Protein AF-A0A2V8LCN7-F1 (afdb_monomer)

Secondary structure (DSSP, 8-state):
--------------HHHHHHHHHHHHHHHHHHHHHHHHHHHHHHHHHHHHHHHHHHHHHHHHHHHHHHHHHHHHHHHHHHHHHHHHHHHHHHHHHTTT-TTS-HHHHHHHHHHHHHHHHHHTTSGGGHHHHHHHHHHHHHHHHHHHHH--S-SHHHHHHHHHHHHH-HHHHHHHHH-HHHHHHHIIIIIIHHHHHHHHH-GGGSSEEEEETTEEEEE-TTGGGS-HHHHHHHHHHHHHHHHHHHHTT-HHHHHHHHHHHHHHHT-THHHHHHHHHHHH---

Mean predicted aligned error: 12.29 Å

Solvent-accessible surface area (backbone atoms only — not comparable to full-atom values): 15499 Å² total; per-residue (Å²): 135,86,82,88,82,82,86,83,77,86,80,70,74,48,73,68,54,54,52,48,52,51,52,50,53,51,53,50,51,52,49,50,52,50,52,51,52,52,52,49,62,68,47,44,66,58,53,53,52,50,53,52,52,52,50,52,52,51,50,50,53,51,51,53,52,51,52,52,54,50,50,51,51,53,50,50,54,50,51,52,51,46,54,52,49,47,50,52,44,51,55,54,57,71,40,42,91,82,34,85,85,54,45,51,69,52,51,45,51,43,54,54,47,46,53,52,47,42,54,58,45,44,72,42,81,91,30,45,63,59,22,52,50,54,51,50,54,50,32,50,50,54,50,54,51,60,68,70,53,82,48,86,47,33,58,51,26,36,46,48,33,37,43,50,74,71,36,64,67,44,34,50,48,43,45,77,33,57,68,61,41,52,52,46,44,50,68,43,49,48,48,42,52,51,49,47,32,71,78,39,48,60,57,49,53,44,76,43,78,45,92,94,51,75,48,77,57,52,90,48,61,92,82,40,64,60,60,39,55,48,25,43,51,56,24,51,50,52,54,54,49,40,34,56,74,51,70,37,64,67,63,40,49,51,49,37,54,51,50,22,70,74,26,76,34,81,43,40,67,51,45,53,54,52,50,57,71,63,59,64,134

pLDDT: mean 82.88, std 16.23, range [33.25, 98.62]

Structure (mmCIF, N/CA/C/O backbone):
data_AF-A0A2V8LCN7-F1
#
_entry.id   AF-A0A2V8LCN7-F1
#
loop_
_atom_site.group_PDB
_atom_site.id
_atom_site.type_symbol
_atom_site.label_atom_id
_atom_site.label_alt_id
_atom_site.label_comp_id
_atom_site.label_asym_id
_atom_site.label_entity_id
_atom_site.label_seq_id
_atom_site.pdbx_PDB_ins_code
_atom_site.Cartn_x
_atom_site.Cartn_y
_atom_site.Cartn_z
_atom_site.occupancy
_atom_site.B_iso_or_equiv
_atom_site.auth_seq_id
_atom_site.auth_comp_id
_atom_site.auth_asym_id
_atom_site.auth_atom_id
_atom_site.pdbx_PDB_model_num
ATOM 1 N N . MET A 1 1 ? -78.674 36.900 111.739 1.00 39.47 1 MET A N 1
ATOM 2 C CA . MET A 1 1 ? -79.002 35.477 111.963 1.00 39.47 1 MET A CA 1
ATOM 3 C C . MET A 1 1 ? -79.024 34.849 110.579 1.00 39.47 1 MET A C 1
ATOM 5 O O . MET A 1 1 ? -79.870 35.246 109.794 1.00 39.47 1 MET A O 1
ATOM 9 N N . ALA A 1 2 ? -77.873 34.342 110.120 1.00 41.12 2 ALA A N 1
ATOM 10 C CA . ALA A 1 2 ? -77.431 32.938 110.250 1.00 41.12 2 ALA A CA 1
ATOM 11 C C . ALA A 1 2 ? -78.380 32.037 109.437 1.00 41.12 2 ALA A C 1
ATOM 13 O O . ALA A 1 2 ? -79.572 32.049 109.696 1.00 41.12 2 ALA A O 1
ATOM 14 N N . GLU A 1 3 ? -77.938 31.387 108.361 1.00 38.91 3 GLU A N 1
ATOM 15 C CA . GLU A 1 3 ? -77.064 30.212 108.436 1.00 38.91 3 GLU A CA 1
ATOM 16 C C . GLU A 1 3 ? -76.318 29.995 107.101 1.00 38.91 3 GLU A C 1
ATOM 18 O O . GLU A 1 3 ? -76.924 29.956 106.031 1.00 38.91 3 GLU A O 1
ATOM 23 N N . GLN A 1 4 ? -74.987 29.899 107.174 1.00 45.81 4 GLN A N 1
ATOM 24 C CA . GLN A 1 4 ? -74.112 29.392 106.114 1.00 45.81 4 GLN A CA 1
ATOM 25 C C . GLN A 1 4 ? -74.214 27.864 106.072 1.00 45.81 4 GLN A C 1
ATOM 27 O O . GLN A 1 4 ? -74.170 27.233 107.122 1.00 45.81 4 GLN A O 1
ATOM 32 N N . ASN A 1 5 ? -74.225 27.275 104.874 1.00 43.62 5 ASN A N 1
ATOM 33 C CA . ASN A 1 5 ? -73.817 25.884 104.686 1.00 43.62 5 ASN A CA 1
ATOM 34 C C . ASN A 1 5 ? -72.946 25.760 103.428 1.00 43.62 5 ASN A C 1
ATOM 36 O O . ASN A 1 5 ? -73.424 25.822 102.296 1.00 43.62 5 ASN A O 1
ATOM 40 N N . GLN A 1 6 ? -71.643 25.635 103.673 1.00 49.66 6 GLN A N 1
ATOM 41 C CA . GLN A 1 6 ? -70.633 25.108 102.757 1.00 49.66 6 GLN A CA 1
ATOM 42 C C . GLN A 1 6 ? -70.819 23.587 102.637 1.00 49.66 6 GLN A C 1
ATOM 44 O O . GLN A 1 6 ? -70.918 22.930 103.672 1.00 49.66 6 GLN A O 1
ATOM 49 N N . PRO A 1 7 ? -70.744 22.989 101.437 1.00 46.44 7 PRO A N 1
ATOM 50 C CA . PRO A 1 7 ? -70.239 21.640 101.289 1.00 46.44 7 PRO A CA 1
ATOM 51 C C . PRO A 1 7 ? -68.734 21.725 101.029 1.00 46.44 7 PRO A C 1
ATOM 53 O O . PRO A 1 7 ? -68.277 22.081 99.942 1.00 46.44 7 PRO A O 1
ATOM 56 N N . ASP A 1 8 ? -67.990 21.440 102.092 1.00 48.25 8 ASP A N 1
ATOM 57 C CA . ASP A 1 8 ? -66.617 20.962 102.045 1.00 48.25 8 ASP A CA 1
ATOM 58 C C . ASP A 1 8 ? -66.620 19.538 101.465 1.00 48.25 8 ASP A C 1
ATOM 60 O O . ASP A 1 8 ? -67.484 18.719 101.783 1.00 48.25 8 ASP A O 1
ATOM 64 N N . GLY A 1 9 ? -65.687 19.273 100.563 1.00 41.53 9 GLY A N 1
ATOM 65 C CA . GLY A 1 9 ? -65.637 18.058 99.757 1.00 41.53 9 GLY A CA 1
ATOM 66 C C . GLY A 1 9 ? -64.333 17.988 98.982 1.00 41.53 9 GLY A C 1
ATOM 67 O O . GLY A 1 9 ? -64.324 17.806 97.769 1.00 41.53 9 GLY A O 1
ATOM 68 N N . SER A 1 10 ? -63.230 18.231 99.691 1.00 50.09 10 SER A N 1
ATOM 69 C CA . SER A 1 10 ? -61.867 17.932 99.262 1.00 50.09 10 SER A CA 1
ATOM 70 C C . SER A 1 10 ? -61.719 16.422 99.000 1.00 50.09 10 SER A C 1
ATOM 72 O O . SER A 1 10 ? -61.205 15.688 99.848 1.00 50.09 10 SER A O 1
ATOM 74 N N . ASP A 1 11 ? -62.118 15.962 97.813 1.00 47.69 11 ASP A N 1
ATOM 75 C CA . ASP A 1 11 ? -61.727 14.662 97.257 1.00 47.69 11 ASP A CA 1
ATOM 76 C C . ASP A 1 11 ? -60.246 14.727 96.858 1.00 47.69 11 ASP A C 1
ATOM 78 O O . ASP A 1 11 ? -59.874 14.876 95.693 1.00 47.69 11 ASP A O 1
ATOM 82 N N . ASN A 1 12 ? -59.369 14.662 97.862 1.00 55.19 12 ASN A N 1
ATOM 83 C CA . ASN A 1 12 ? -57.985 14.285 97.627 1.00 55.19 12 ASN A CA 1
ATOM 84 C C . ASN A 1 12 ? -58.004 12.810 97.213 1.00 55.19 12 ASN A C 1
ATOM 86 O O . ASN A 1 12 ? -58.384 11.975 98.041 1.00 55.19 12 ASN A O 1
ATOM 90 N N . PRO A 1 13 ? -57.620 12.478 95.966 1.00 53.84 13 PRO A N 1
ATOM 91 C CA . PRO A 1 13 ? -57.629 11.103 95.504 1.00 53.84 13 PRO A CA 1
ATOM 92 C C . PRO A 1 13 ? -56.766 10.286 96.453 1.00 53.84 13 PRO A C 1
ATOM 94 O O . PRO A 1 13 ? -55.614 10.630 96.743 1.00 53.84 13 PRO A O 1
ATOM 97 N N . THR A 1 14 ? -57.349 9.218 96.982 1.00 59.72 14 THR A N 1
ATOM 98 C CA . THR A 1 14 ? -56.632 8.316 97.878 1.00 59.72 14 THR A CA 1
ATOM 99 C C . THR A 1 14 ? -55.390 7.785 97.154 1.00 59.72 14 THR A C 1
ATOM 101 O O . THR A 1 14 ? -55.390 7.617 95.934 1.00 59.72 14 THR A O 1
ATOM 104 N N . THR A 1 15 ? -54.296 7.521 97.873 1.00 61.19 15 THR A N 1
ATOM 105 C CA . THR A 1 15 ? -53.043 6.994 97.286 1.00 61.19 15 THR A CA 1
ATOM 106 C C . THR A 1 15 ? -53.279 5.769 96.390 1.00 61.19 15 THR A C 1
ATOM 108 O O . THR A 1 15 ? -52.597 5.599 95.382 1.00 61.19 15 THR A O 1
ATOM 111 N N . ALA A 1 16 ? -54.316 4.986 96.693 1.00 65.62 16 ALA A N 1
ATOM 112 C CA . ALA A 1 16 ? -54.788 3.864 95.890 1.00 65.62 16 ALA A CA 1
ATOM 113 C C . ALA A 1 16 ? -55.401 4.260 94.525 1.00 65.62 16 ALA A C 1
ATOM 115 O O . ALA A 1 16 ? -55.259 3.517 93.554 1.00 65.62 16 ALA A O 1
ATOM 116 N N . GLU A 1 17 ? -56.072 5.409 94.407 1.00 67.88 17 GLU A N 1
ATOM 117 C CA . GLU A 1 17 ? -56.602 5.926 93.133 1.00 67.88 17 GLU A CA 1
ATOM 118 C C . GLU A 1 17 ? -55.503 6.493 92.237 1.00 67.88 17 GLU A C 1
ATOM 120 O O . GLU A 1 17 ? -55.518 6.259 91.027 1.00 67.88 17 GLU A O 1
ATOM 125 N N . LEU A 1 18 ? -54.514 7.165 92.830 1.00 73.06 18 LEU A N 1
ATOM 126 C CA . LEU A 1 18 ? -53.311 7.628 92.132 1.00 73.06 18 LEU A CA 1
ATOM 127 C C . LEU A 1 18 ? -52.472 6.453 91.609 1.00 73.06 18 LEU A C 1
ATOM 129 O O . LEU A 1 18 ? -52.025 6.475 90.461 1.00 73.06 18 LEU A O 1
ATOM 133 N N . GLU A 1 19 ? -52.307 5.392 92.405 1.00 72.81 19 GLU A N 1
ATOM 134 C CA . GLU A 1 19 ? -51.648 4.160 91.954 1.00 72.81 19 GLU A CA 1
ATOM 135 C C . GLU A 1 19 ? -52.441 3.445 90.859 1.00 72.81 19 GLU A C 1
ATOM 137 O O . GLU A 1 19 ? -51.847 2.991 89.877 1.00 72.81 19 GLU A O 1
ATOM 142 N N . ARG A 1 20 ? -53.777 3.401 90.963 1.00 75.88 20 ARG A N 1
ATOM 143 C CA . ARG A 1 20 ? -54.628 2.854 89.899 1.00 75.88 20 ARG A CA 1
ATOM 144 C C . ARG A 1 20 ? -54.481 3.637 88.604 1.00 75.88 20 ARG A C 1
ATOM 146 O O . ARG A 1 20 ? -54.241 3.002 87.586 1.00 75.88 20 ARG A O 1
ATOM 153 N N . GLN A 1 21 ? -54.562 4.970 88.636 1.00 76.62 21 GLN A N 1
ATOM 154 C CA . GLN A 1 21 ? -54.395 5.817 87.447 1.00 76.62 21 GLN A CA 1
ATOM 155 C C . GLN A 1 21 ? -53.009 5.678 86.811 1.00 76.62 21 GLN A C 1
ATOM 157 O O . GLN A 1 21 ? -52.897 5.616 85.585 1.00 76.62 21 GLN A O 1
ATOM 162 N N . LYS A 1 22 ? -51.953 5.593 87.629 1.00 81.19 22 LYS A N 1
ATOM 163 C CA . LYS A 1 22 ? -50.591 5.361 87.141 1.00 81.19 22 LYS A CA 1
ATOM 164 C C . LYS A 1 22 ? -50.484 4.015 86.423 1.00 81.19 22 LYS A C 1
ATOM 166 O O . LYS A 1 22 ? -49.963 3.968 85.312 1.00 81.19 22 LYS A O 1
ATOM 171 N N . LEU A 1 23 ? -51.019 2.948 87.019 1.00 78.38 23 LEU A N 1
ATOM 172 C CA . LEU A 1 23 ? -51.040 1.615 86.414 1.00 78.38 23 LEU A CA 1
ATOM 173 C C . LEU A 1 23 ? -51.847 1.590 85.109 1.00 78.38 23 LEU A C 1
ATOM 175 O O . LEU A 1 23 ? -51.402 0.972 84.143 1.00 78.38 23 LEU A O 1
ATOM 179 N N . THR A 1 24 ? -52.987 2.285 85.021 1.00 80.50 24 THR A N 1
ATOM 180 C CA . THR A 1 24 ? -53.740 2.379 83.758 1.00 80.50 24 THR A CA 1
ATOM 181 C C . THR A 1 24 ? -52.953 3.103 82.675 1.00 80.50 24 THR A C 1
ATOM 183 O O . THR A 1 24 ? -52.919 2.619 81.546 1.00 80.50 24 THR A O 1
ATOM 186 N N . LEU A 1 25 ? -52.283 4.211 83.009 1.00 80.62 25 LEU A N 1
ATOM 187 C CA . LEU A 1 25 ? -51.446 4.953 82.061 1.00 80.62 25 LEU A CA 1
ATOM 188 C C . LEU A 1 25 ? -50.249 4.124 81.577 1.00 80.62 25 LEU A C 1
ATOM 190 O O . LEU A 1 25 ? -49.895 4.175 80.400 1.00 80.62 25 LEU A O 1
ATOM 194 N N . GLU A 1 26 ? -49.642 3.322 82.452 1.00 80.50 26 GLU A N 1
ATOM 195 C CA . GLU A 1 26 ? -48.541 2.426 82.087 1.00 80.50 26 GLU A CA 1
ATOM 196 C C . GLU A 1 26 ? -49.015 1.281 81.181 1.00 80.50 26 GLU A C 1
ATOM 198 O O . GLU A 1 26 ? -48.383 0.992 80.163 1.00 80.50 26 GLU A O 1
ATOM 203 N N . ILE A 1 27 ? -50.177 0.689 81.478 1.00 80.06 27 ILE A N 1
ATOM 204 C CA . ILE A 1 27 ? -50.817 -0.331 80.633 1.00 80.06 27 ILE A CA 1
ATOM 205 C C . ILE A 1 27 ? -51.202 0.251 79.268 1.00 80.06 27 ILE A C 1
ATOM 207 O O . ILE A 1 27 ? -51.037 -0.411 78.242 1.00 80.06 27 ILE A O 1
ATOM 211 N N . GLU A 1 28 ? -51.705 1.482 79.222 1.00 80.00 28 GLU A N 1
ATOM 212 C CA . GLU A 1 28 ? -52.094 2.144 77.978 1.00 80.00 28 GLU A CA 1
ATOM 213 C C . GLU A 1 28 ? -50.876 2.506 77.119 1.00 80.00 28 GLU A C 1
ATOM 215 O O . GLU A 1 28 ? -50.880 2.261 75.909 1.00 80.00 28 GLU A O 1
ATOM 220 N N . LYS A 1 29 ? -49.782 2.954 77.750 1.00 81.75 29 LYS A N 1
ATOM 221 C CA . LYS A 1 29 ? -48.486 3.172 77.095 1.00 81.75 29 LYS A CA 1
ATOM 222 C C . LYS A 1 29 ? -47.900 1.870 76.541 1.00 81.75 29 LYS A C 1
ATOM 224 O O . LYS A 1 29 ? -47.464 1.844 75.389 1.00 81.75 29 LYS A O 1
ATOM 229 N N . LEU A 1 30 ? -47.949 0.778 77.308 1.00 75.12 30 LEU A N 1
ATOM 230 C CA . LEU A 1 30 ? -47.517 -0.551 76.859 1.00 75.12 30 LEU A CA 1
ATOM 231 C C . LEU A 1 30 ? -48.389 -1.078 75.710 1.00 75.12 30 LEU A C 1
ATOM 233 O O . LEU A 1 30 ? -47.870 -1.651 74.755 1.00 75.12 30 LEU A O 1
ATOM 237 N N . ARG A 1 31 ? -49.706 -0.830 75.733 1.00 78.00 31 ARG A N 1
ATOM 238 C CA . ARG A 1 31 ? -50.619 -1.173 74.628 1.00 78.00 31 ARG A CA 1
ATOM 239 C C . ARG A 1 31 ? -50.361 -0.342 73.374 1.00 78.00 31 ARG A C 1
ATOM 241 O O . ARG A 1 31 ? -50.435 -0.886 72.274 1.00 78.00 31 ARG A O 1
ATOM 248 N N . GLN A 1 32 ? -50.051 0.947 73.508 1.00 77.44 32 GLN A N 1
ATOM 249 C CA . GLN A 1 32 ? -49.655 1.788 72.376 1.00 77.44 32 GLN A CA 1
ATOM 250 C C . GLN A 1 32 ? -48.327 1.330 71.768 1.00 77.44 32 GLN A C 1
ATOM 252 O O . GLN A 1 32 ? -48.237 1.231 70.545 1.00 77.44 32 GLN A O 1
ATOM 257 N N . GLN A 1 33 ? -47.331 0.993 72.594 1.00 74.38 33 GLN A N 1
ATOM 258 C CA . GLN A 1 33 ? -46.062 0.439 72.118 1.00 74.38 33 GLN A CA 1
ATOM 259 C C . GLN A 1 33 ? -46.255 -0.917 71.428 1.00 74.38 33 GLN A C 1
ATOM 261 O O . GLN A 1 33 ? -45.758 -1.091 70.318 1.00 74.38 33 GLN A O 1
ATOM 266 N N . ASN A 1 34 ? -47.054 -1.828 71.996 1.00 74.69 34 ASN A N 1
ATOM 267 C CA . ASN A 1 34 ? -47.372 -3.105 71.347 1.00 74.69 34 ASN A CA 1
ATOM 268 C C . ASN A 1 34 ? -48.128 -2.927 70.025 1.00 74.69 34 ASN A C 1
ATOM 270 O O . ASN A 1 34 ? -47.801 -3.603 69.058 1.00 74.69 34 ASN A O 1
ATOM 274 N N . ARG A 1 35 ? -49.079 -1.986 69.932 1.00 76.00 35 ARG A N 1
ATOM 275 C CA . ARG A 1 35 ? -49.787 -1.690 68.670 1.00 76.00 35 ARG A CA 1
ATOM 276 C C . ARG A 1 35 ? -48.873 -1.098 67.599 1.00 76.00 35 ARG A C 1
ATOM 278 O O . ARG A 1 35 ? -49.072 -1.363 66.415 1.00 76.00 35 ARG A O 1
ATOM 285 N N . LEU A 1 36 ? -47.898 -0.278 67.993 1.00 70.50 36 LEU A N 1
ATOM 286 C CA . LEU A 1 36 ? -46.877 0.248 67.084 1.00 70.50 36 LEU A CA 1
ATOM 287 C C . LEU A 1 36 ? -45.968 -0.876 66.580 1.00 70.50 36 LEU A C 1
ATOM 289 O O . LEU A 1 36 ? -45.726 -0.956 65.380 1.00 70.50 36 LEU A O 1
ATOM 293 N N . ILE A 1 37 ? -45.534 -1.769 67.471 1.00 72.69 37 ILE A N 1
ATOM 294 C CA . ILE A 1 37 ? -44.714 -2.937 67.127 1.00 72.69 37 ILE A CA 1
ATOM 295 C C . ILE A 1 37 ? -45.491 -3.905 66.221 1.00 72.69 37 ILE A C 1
ATOM 297 O O . ILE A 1 37 ? -44.950 -4.335 65.206 1.00 72.69 37 ILE A O 1
ATOM 301 N N . GLU A 1 38 ? -46.766 -4.185 66.505 1.00 73.50 38 GLU A N 1
ATOM 302 C CA . GLU A 1 38 ? -47.631 -5.008 65.645 1.00 73.50 38 GLU A CA 1
ATOM 303 C C . GLU A 1 38 ? -47.820 -4.389 64.259 1.00 73.50 38 GLU A C 1
ATOM 305 O O . GLU A 1 38 ? -47.658 -5.086 63.256 1.00 73.50 38 GLU A O 1
ATOM 310 N N . ARG A 1 39 ? -48.103 -3.078 64.177 1.00 68.38 39 ARG A N 1
ATOM 311 C CA . ARG A 1 39 ? -48.240 -2.376 62.889 1.00 68.38 39 ARG A CA 1
ATOM 312 C C . ARG A 1 39 ? -46.939 -2.392 62.093 1.00 68.38 39 ARG A C 1
ATOM 314 O O . ARG A 1 39 ? -46.966 -2.687 60.903 1.00 68.38 39 ARG A O 1
ATOM 321 N N . ILE A 1 40 ? -45.801 -2.118 62.729 1.00 69.25 40 ILE A N 1
ATOM 322 C CA . ILE A 1 40 ? -44.487 -2.186 62.071 1.00 69.25 40 ILE A CA 1
ATOM 323 C C . ILE A 1 40 ? -44.191 -3.623 61.620 1.00 69.25 40 ILE A C 1
ATOM 325 O O . ILE A 1 40 ? -43.706 -3.821 60.510 1.00 69.25 40 ILE A O 1
ATOM 329 N N . GLY A 1 41 ? -44.562 -4.629 62.417 1.00 67.00 41 GLY A N 1
ATOM 330 C CA . GLY A 1 41 ? -44.458 -6.042 62.053 1.00 67.00 41 GLY A CA 1
ATOM 331 C C . GLY A 1 41 ? -45.314 -6.427 60.842 1.00 67.00 41 GLY A C 1
ATOM 332 O O . GLY A 1 41 ? -44.905 -7.280 60.060 1.00 67.00 41 GLY A O 1
ATOM 333 N N . THR A 1 42 ? -46.453 -5.757 60.627 1.00 73.25 42 THR A N 1
ATOM 334 C CA . THR A 1 42 ? -47.317 -6.011 59.461 1.00 73.25 42 THR A CA 1
ATOM 335 C C . THR A 1 42 ? -46.747 -5.417 58.167 1.00 73.25 42 THR A C 1
ATOM 337 O O . THR A 1 42 ? -46.882 -6.019 57.105 1.00 73.25 42 THR A O 1
ATOM 340 N N . PHE A 1 43 ? -46.088 -4.254 58.240 1.00 75.19 43 PHE A N 1
ATOM 341 C CA . PHE A 1 43 ? -45.492 -3.582 57.072 1.00 75.19 43 PHE A CA 1
ATOM 342 C C . PHE A 1 43 ? -44.027 -3.957 56.815 1.00 75.19 43 PHE A C 1
ATOM 344 O O . PHE A 1 43 ? -43.532 -3.740 55.708 1.00 75.19 43 PHE A O 1
ATOM 351 N N . GLY A 1 44 ? -43.339 -4.540 57.799 1.00 77.69 44 GLY A N 1
ATOM 352 C CA . GLY A 1 44 ? -41.935 -4.947 57.710 1.00 77.69 44 GLY A CA 1
ATOM 353 C C . GLY A 1 44 ? -41.604 -5.773 56.457 1.00 77.69 44 GLY A C 1
ATOM 354 O O . GLY A 1 44 ? -40.693 -5.380 55.728 1.00 77.69 44 GLY A O 1
ATOM 355 N N . PRO A 1 45 ? -42.360 -6.845 56.137 1.00 80.19 45 PRO A N 1
ATOM 356 C CA . PRO A 1 45 ? -42.123 -7.664 54.943 1.00 80.19 45 PRO A CA 1
ATOM 357 C C . PRO A 1 45 ? -42.309 -6.911 53.617 1.00 80.19 45 PRO A C 1
ATOM 359 O O . PRO A 1 45 ? -41.588 -7.151 52.649 1.00 80.19 45 PRO A O 1
ATOM 362 N N . ALA A 1 46 ? -43.268 -5.983 53.553 1.00 78.56 46 ALA A N 1
ATOM 363 C CA . ALA A 1 46 ? -43.490 -5.166 52.362 1.00 78.56 46 ALA A CA 1
ATOM 364 C C . ALA A 1 46 ? -42.327 -4.187 52.139 1.00 78.56 46 ALA A C 1
ATOM 366 O O . ALA A 1 46 ? -41.857 -4.028 51.014 1.00 78.56 46 ALA A O 1
ATOM 367 N N . LEU A 1 47 ? -41.819 -3.582 53.216 1.00 83.31 47 LEU A N 1
ATOM 368 C CA . LEU A 1 47 ? -40.712 -2.628 53.170 1.00 83.31 47 LEU A CA 1
ATOM 369 C C . LEU A 1 47 ? -39.388 -3.310 52.793 1.00 83.31 47 LEU A C 1
ATOM 371 O O . LEU A 1 47 ? -38.656 -2.793 51.952 1.00 83.31 47 LEU A O 1
ATOM 375 N N . THR A 1 48 ? -39.106 -4.501 53.332 1.00 85.00 48 THR A N 1
ATOM 376 C CA . THR A 1 48 ? -37.920 -5.288 52.947 1.00 85.00 48 THR A CA 1
ATOM 377 C C . THR A 1 48 ? -37.983 -5.754 51.498 1.00 85.00 48 THR A C 1
ATOM 379 O O . THR A 1 48 ? -36.977 -5.679 50.796 1.00 85.00 48 THR A O 1
ATOM 382 N N . THR A 1 49 ? -39.160 -6.165 51.017 1.00 87.81 49 THR A N 1
ATOM 383 C CA . THR A 1 49 ? -39.357 -6.528 49.605 1.00 87.81 49 THR A CA 1
ATOM 384 C C . THR A 1 49 ? -39.105 -5.325 48.696 1.00 87.81 49 THR A C 1
ATOM 386 O O . THR A 1 49 ? -38.429 -5.451 47.680 1.00 87.81 49 THR A O 1
ATOM 389 N N . LEU A 1 50 ? -39.575 -4.137 49.084 1.00 87.75 50 LEU A N 1
ATOM 390 C CA . LEU A 1 50 ? -39.384 -2.909 48.312 1.00 87.75 50 LEU A CA 1
ATOM 391 C C . LEU A 1 50 ? -37.903 -2.500 48.251 1.00 87.75 50 LEU A C 1
ATOM 393 O O . LEU A 1 50 ? -37.401 -2.174 47.177 1.00 87.75 50 LEU A O 1
ATOM 397 N N . VAL A 1 51 ? -37.179 -2.607 49.370 1.00 91.75 51 VAL A N 1
ATOM 398 C CA . VAL A 1 51 ? -35.721 -2.394 49.411 1.00 91.75 51 VAL A CA 1
ATOM 399 C C . VAL A 1 51 ? -34.985 -3.422 48.547 1.00 91.75 51 VAL A C 1
ATOM 401 O O . VAL A 1 51 ? -34.076 -3.050 47.807 1.00 91.75 51 VAL A O 1
ATOM 404 N N . ALA A 1 52 ? -35.391 -4.694 48.577 1.00 91.75 52 ALA A N 1
ATOM 405 C CA . ALA A 1 52 ? -34.793 -5.735 47.745 1.00 91.75 52 ALA A CA 1
ATOM 406 C C . ALA A 1 52 ? -35.017 -5.479 46.244 1.00 91.75 52 ALA A C 1
ATOM 408 O O . ALA A 1 52 ? -34.081 -5.598 45.455 1.00 91.75 52 ALA A O 1
ATOM 409 N N . VAL A 1 53 ? -36.227 -5.067 45.846 1.00 91.56 53 VAL A N 1
ATOM 410 C CA . VAL A 1 53 ? -36.549 -4.703 44.455 1.00 91.56 53 VAL A CA 1
ATOM 411 C C . VAL A 1 53 ? -35.757 -3.472 44.011 1.00 91.56 53 VAL A C 1
ATOM 413 O O . VAL A 1 53 ? -35.193 -3.476 42.918 1.00 91.56 53 VAL A O 1
ATOM 416 N N . ALA A 1 54 ? -35.656 -2.443 44.856 1.00 90.62 54 ALA A N 1
ATOM 417 C CA . ALA A 1 54 ? -34.847 -1.261 44.564 1.00 90.62 54 ALA A CA 1
ATOM 418 C C . ALA A 1 54 ? -33.356 -1.613 44.411 1.00 90.62 54 ALA A C 1
ATOM 420 O O . ALA A 1 54 ? -32.708 -1.153 43.471 1.00 90.62 54 ALA A O 1
ATOM 421 N N . GLY A 1 55 ? -32.827 -2.478 45.285 1.00 92.88 55 GLY A N 1
ATOM 422 C CA . GLY A 1 55 ? -31.462 -2.996 45.188 1.00 92.88 55 GLY A CA 1
ATOM 423 C C . GLY A 1 55 ? -31.222 -3.753 43.882 1.00 92.88 55 GLY A C 1
ATOM 424 O O . GLY A 1 55 ? -30.268 -3.451 43.171 1.00 92.88 55 GLY A O 1
ATOM 425 N N . LEU A 1 56 ? -32.129 -4.664 43.511 1.00 92.62 56 LEU A N 1
ATOM 426 C CA . LEU A 1 56 ? -32.065 -5.395 42.241 1.00 92.62 56 LEU A CA 1
ATOM 427 C C . LEU A 1 56 ? -32.097 -4.459 41.027 1.00 92.62 56 LEU A C 1
ATOM 429 O O . LEU A 1 56 ? -31.333 -4.658 40.083 1.00 92.62 56 LEU A O 1
ATOM 433 N N . PHE A 1 57 ? -32.942 -3.427 41.052 1.00 92.31 57 PHE A N 1
ATOM 434 C CA . PHE A 1 57 ? -33.035 -2.451 39.967 1.00 9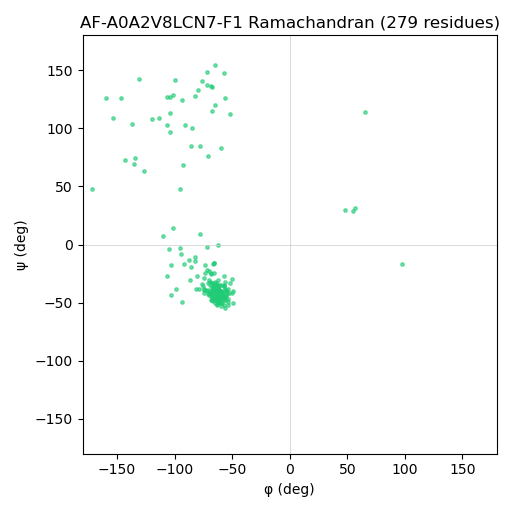2.31 57 PHE A CA 1
ATOM 435 C C . PHE A 1 57 ? -31.738 -1.643 39.806 1.00 92.31 57 PHE A C 1
ATOM 437 O O . PHE A 1 57 ? -31.225 -1.508 38.696 1.00 92.31 57 PHE A O 1
ATOM 444 N N . LEU A 1 58 ? -31.151 -1.170 40.911 1.00 93.12 58 LEU A N 1
ATOM 445 C CA . LEU A 1 58 ? -29.861 -0.474 40.890 1.00 93.12 58 LEU A CA 1
ATOM 446 C C . LEU A 1 58 ? -28.719 -1.390 40.426 1.00 93.12 58 LEU A C 1
ATOM 448 O O . LEU A 1 58 ? -27.882 -0.967 39.627 1.00 93.12 58 LEU A O 1
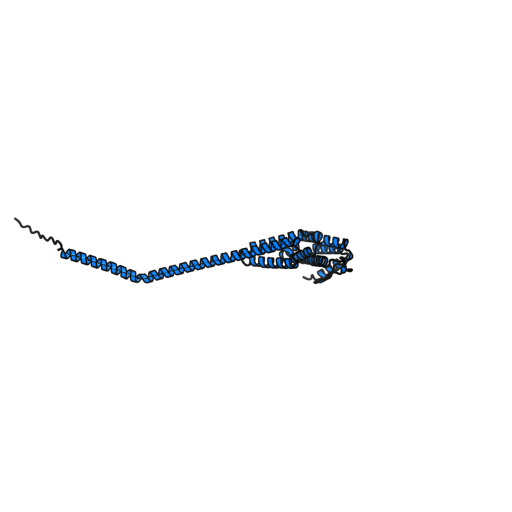ATOM 452 N N . SER A 1 59 ? -28.703 -2.654 40.863 1.00 89.38 59 SER A N 1
ATOM 453 C CA . SER A 1 59 ? -27.743 -3.652 40.377 1.00 89.38 59 SER A CA 1
ATOM 454 C C . SER A 1 59 ? -27.879 -3.895 38.873 1.00 89.38 59 SER A C 1
ATOM 456 O O . SER A 1 59 ? -26.867 -4.004 38.184 1.00 89.38 59 SER A O 1
ATOM 458 N N . PHE A 1 60 ? -29.105 -3.931 38.343 1.00 92.50 60 PHE A N 1
ATOM 459 C CA . PHE A 1 60 ? -29.347 -4.080 36.908 1.00 92.50 60 PHE A CA 1
ATOM 460 C C . PHE A 1 60 ? -28.810 -2.885 36.106 1.00 92.50 60 PHE A C 1
ATOM 462 O O . PHE A 1 60 ? -28.095 -3.081 35.123 1.00 92.50 60 PHE A O 1
ATOM 469 N N . LEU A 1 61 ? -29.079 -1.654 36.555 1.00 90.56 61 LEU A N 1
ATOM 470 C CA . LEU A 1 61 ? -28.556 -0.441 35.915 1.00 90.56 61 LEU A CA 1
ATOM 471 C C . LEU A 1 61 ? -27.021 -0.384 35.948 1.00 90.56 61 LEU A C 1
ATOM 473 O O . LEU A 1 61 ? -26.389 -0.071 34.939 1.00 90.56 61 LEU A O 1
ATOM 477 N N . SER A 1 62 ? -26.412 -0.735 37.085 1.00 87.69 62 SER A N 1
ATOM 478 C CA . SER A 1 62 ? -24.952 -0.815 37.222 1.00 87.69 62 SER A CA 1
ATOM 479 C C . SER A 1 62 ? -24.348 -1.853 36.273 1.00 87.69 62 SER A C 1
ATOM 481 O O . SER A 1 62 ? -23.358 -1.563 35.604 1.00 87.69 62 SER A O 1
ATOM 483 N N . LEU A 1 63 ? -24.974 -3.028 36.149 1.00 92.06 63 LEU A N 1
ATOM 484 C CA . LEU A 1 63 ? -24.521 -4.081 35.244 1.00 92.06 63 LEU A CA 1
ATOM 485 C C . LEU A 1 63 ? -24.618 -3.657 33.773 1.00 92.06 63 LEU A C 1
ATOM 487 O O . LEU A 1 63 ? -23.732 -3.980 32.983 1.00 92.06 63 LEU A O 1
ATOM 491 N N . GLN A 1 64 ? -25.672 -2.933 33.393 1.00 88.25 64 GLN A N 1
ATOM 492 C CA . GLN A 1 64 ? -25.832 -2.434 32.028 1.00 88.25 64 GLN A CA 1
ATOM 493 C C . GLN A 1 64 ? -24.757 -1.397 31.676 1.00 88.25 64 GLN A C 1
ATOM 495 O O . GLN A 1 64 ? -24.138 -1.506 30.618 1.00 88.25 64 GLN A O 1
ATOM 500 N N . SER A 1 65 ? -24.489 -0.451 32.580 1.00 89.44 65 SER A N 1
ATOM 501 C CA . SER A 1 65 ? -23.416 0.540 32.418 1.00 89.44 65 SER A CA 1
ATOM 502 C C . SER A 1 65 ? -22.034 -0.121 32.333 1.00 89.44 65 SER A C 1
ATOM 504 O O . SER A 1 65 ? -21.262 0.167 31.419 1.00 89.44 65 SER A O 1
ATOM 506 N N . ALA A 1 66 ? -21.753 -1.091 33.211 1.00 86.00 66 ALA A N 1
ATOM 507 C CA . ALA A 1 66 ? -20.497 -1.839 33.195 1.00 86.00 66 ALA A CA 1
ATOM 508 C C . ALA A 1 66 ? -20.292 -2.600 31.875 1.00 86.00 66 ALA A C 1
ATOM 510 O O . ALA A 1 66 ? -19.204 -2.560 31.310 1.00 86.00 66 ALA A O 1
ATOM 511 N N . ARG A 1 67 ? -21.344 -3.237 31.339 1.00 86.94 67 ARG A N 1
ATOM 512 C CA . ARG A 1 67 ? -21.285 -3.921 30.035 1.00 86.94 67 ARG A CA 1
ATOM 513 C C . ARG A 1 67 ? -21.039 -2.960 28.879 1.00 86.94 67 ARG A C 1
ATOM 515 O O . ARG A 1 67 ? -20.322 -3.310 27.948 1.00 86.94 67 ARG A O 1
ATOM 522 N N . GLN A 1 68 ? -21.645 -1.774 28.911 1.00 87.06 68 GLN A N 1
ATOM 523 C CA . GLN A 1 68 ? -21.429 -0.773 27.871 1.00 87.06 68 GLN A CA 1
ATOM 524 C C . GLN A 1 68 ? -19.987 -0.256 27.904 1.00 87.06 68 GLN A C 1
ATOM 526 O O . GLN A 1 68 ? -19.315 -0.293 26.877 1.00 87.06 68 GLN A O 1
ATOM 531 N N . SER A 1 69 ? -19.488 0.116 29.085 1.00 89.94 69 SER A N 1
ATOM 532 C CA . SER A 1 69 ? -18.097 0.540 29.264 1.00 89.94 69 SER A CA 1
ATOM 533 C C . SER A 1 69 ? -17.108 -0.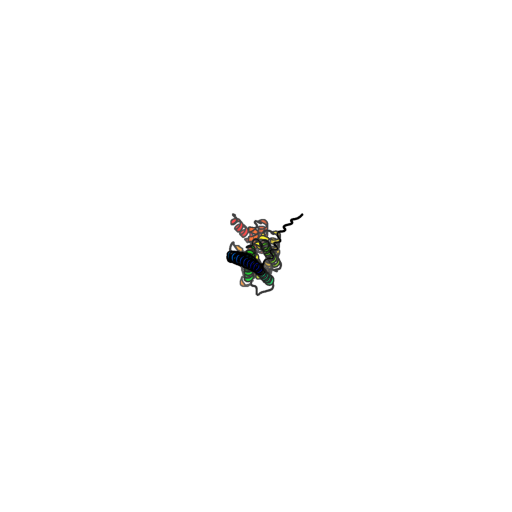555 28.852 1.00 89.94 69 SER A C 1
ATOM 535 O O . SER A 1 69 ? -16.148 -0.268 28.146 1.00 89.94 69 SER A O 1
ATOM 537 N N . GLU A 1 70 ? -17.362 -1.818 29.207 1.00 89.50 70 GLU A N 1
ATOM 538 C CA . GLU A 1 70 ? -16.510 -2.942 28.807 1.00 89.50 70 GLU A CA 1
ATOM 539 C C . GLU A 1 70 ? -16.484 -3.136 27.281 1.00 89.50 70 GLU A C 1
ATOM 541 O O . GLU A 1 70 ? -15.426 -3.396 26.704 1.00 89.50 70 GLU A O 1
ATOM 546 N N . ASN A 1 71 ? -17.628 -2.984 26.609 1.00 84.81 71 ASN A N 1
ATOM 547 C CA . ASN A 1 71 ? -17.697 -3.057 25.151 1.00 84.81 71 ASN A CA 1
ATOM 548 C C . ASN A 1 71 ? -16.925 -1.912 24.485 1.00 84.81 71 ASN A C 1
ATOM 550 O O . ASN A 1 71 ? -16.206 -2.156 23.516 1.00 84.81 71 ASN A O 1
ATOM 554 N N . GLU A 1 72 ? -17.036 -0.693 25.015 1.00 86.31 72 GLU A N 1
ATOM 555 C CA . GLU A 1 72 ? -16.292 0.476 24.536 1.00 86.31 72 GLU A CA 1
ATOM 556 C C . GLU A 1 72 ? -14.780 0.287 24.729 1.00 86.31 72 GLU A C 1
ATOM 558 O O . GLU A 1 72 ? -14.015 0.467 23.782 1.00 86.31 72 GLU A O 1
ATOM 563 N N . THR A 1 73 ? -14.335 -0.180 25.902 1.00 87.69 73 THR A N 1
ATOM 564 C CA . THR A 1 73 ? -12.918 -0.487 26.153 1.00 87.69 73 THR A CA 1
ATOM 565 C C . THR A 1 73 ? -12.399 -1.564 25.203 1.00 87.69 73 THR A C 1
ATOM 567 O O . THR A 1 73 ? -11.354 -1.385 24.586 1.00 87.69 73 THR A O 1
ATOM 570 N N . ARG A 1 74 ? -13.150 -2.654 24.995 1.00 87.06 74 ARG A N 1
ATOM 571 C CA . ARG A 1 74 ? -12.760 -3.716 24.051 1.00 87.06 74 ARG A CA 1
ATOM 572 C C . ARG A 1 74 ? -12.682 -3.217 22.607 1.00 87.06 74 ARG A C 1
ATOM 574 O O . ARG A 1 74 ? -11.823 -3.675 21.851 1.00 87.06 74 ARG A O 1
ATOM 581 N N . ALA A 1 75 ? -13.575 -2.313 22.205 1.00 86.50 75 ALA A N 1
ATOM 582 C CA . ALA A 1 75 ? -13.550 -1.708 20.877 1.00 86.50 75 ALA A CA 1
ATOM 583 C C . ALA A 1 75 ? -12.309 -0.820 20.694 1.00 86.50 75 ALA A C 1
ATOM 585 O O . ALA A 1 75 ? -11.607 -0.961 19.691 1.00 86.50 75 ALA A O 1
ATOM 586 N N . LEU A 1 76 ? -11.994 0.012 21.691 1.00 87.62 76 LEU A N 1
ATOM 587 C CA . LEU A 1 76 ? -10.793 0.850 21.712 1.00 87.62 76 LEU A CA 1
ATOM 588 C C . LEU A 1 76 ? -9.511 0.011 21.691 1.00 87.62 76 LEU A C 1
ATOM 590 O O . LEU A 1 76 ? -8.636 0.252 20.864 1.00 87.62 76 LEU A O 1
ATOM 594 N N . ASP A 1 77 ? -9.418 -1.026 22.522 1.00 90.38 77 ASP A N 1
ATOM 595 C CA . ASP A 1 77 ? -8.263 -1.930 22.555 1.00 90.38 77 ASP A CA 1
ATOM 596 C C . ASP A 1 77 ? -8.052 -2.631 21.210 1.00 90.38 77 ASP A C 1
ATOM 598 O O . ASP A 1 77 ? -6.922 -2.771 20.730 1.00 90.38 77 ASP A O 1
ATOM 602 N N . ARG A 1 78 ? -9.145 -3.041 20.555 1.00 89.44 78 ARG A N 1
ATOM 603 C CA . ARG A 1 78 ? -9.088 -3.623 19.214 1.00 89.44 78 ARG A CA 1
ATOM 604 C C . ARG A 1 78 ? -8.600 -2.608 18.182 1.00 89.44 78 ARG A C 1
ATOM 606 O O . ARG A 1 78 ? -7.750 -2.965 17.368 1.00 89.44 78 ARG A O 1
ATOM 613 N N . ALA A 1 79 ? -9.119 -1.382 18.202 1.00 89.25 79 ALA A N 1
ATOM 614 C CA . ALA A 1 79 ? -8.698 -0.321 17.290 1.00 89.25 79 ALA A CA 1
ATOM 615 C C . ALA A 1 79 ? -7.207 0.004 17.473 1.00 89.25 79 ALA A C 1
ATOM 617 O O . ALA A 1 79 ? -6.455 -0.018 16.499 1.00 89.25 79 ALA A O 1
ATOM 618 N N . ASN A 1 80 ? -6.759 0.165 18.721 1.00 90.44 80 ASN A N 1
ATOM 619 C CA . ASN A 1 80 ? -5.356 0.390 19.072 1.00 90.44 80 ASN A CA 1
ATOM 620 C C . ASN A 1 80 ? -4.454 -0.744 18.574 1.00 90.44 80 ASN A C 1
ATOM 622 O O . ASN A 1 80 ? -3.388 -0.501 18.008 1.00 90.44 80 ASN A O 1
ATOM 626 N N . ARG A 1 81 ? -4.881 -2.003 18.736 1.00 94.25 81 ARG A N 1
ATOM 627 C CA . ARG A 1 81 ? -4.131 -3.157 18.225 1.00 94.25 81 ARG A CA 1
A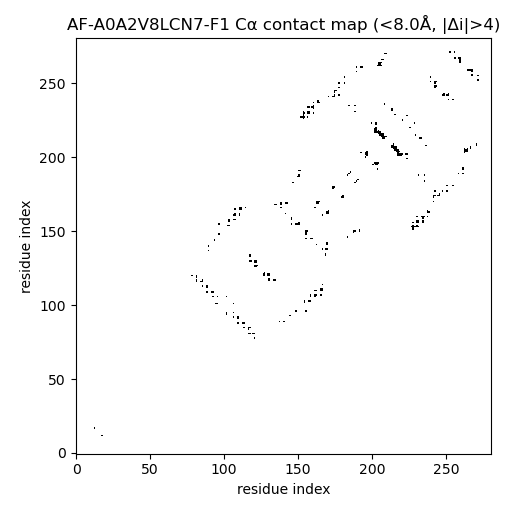TOM 628 C C . ARG A 1 81 ? -3.990 -3.115 16.704 1.00 94.25 81 ARG A C 1
ATOM 630 O O . ARG A 1 81 ? -2.892 -3.350 16.208 1.00 94.25 81 ARG A O 1
ATOM 637 N N . ILE A 1 82 ? -5.067 -2.806 15.982 1.00 94.06 82 ILE A N 1
ATOM 638 C CA . ILE A 1 82 ? -5.041 -2.707 14.517 1.00 94.06 82 ILE A CA 1
ATOM 639 C C . ILE A 1 82 ? -4.126 -1.559 14.071 1.00 94.06 82 ILE A C 1
ATOM 641 O O . ILE A 1 82 ? -3.296 -1.756 13.189 1.00 94.06 82 ILE A O 1
ATOM 645 N N . GLN A 1 83 ? -4.212 -0.385 14.702 1.00 93.62 83 GLN A N 1
ATOM 646 C CA . GLN A 1 83 ? -3.335 0.752 14.395 1.00 93.62 83 GLN A CA 1
ATOM 647 C C . GLN A 1 83 ? -1.854 0.422 14.634 1.00 93.62 83 GLN A C 1
ATOM 649 O O . GLN A 1 83 ? -1.006 0.754 13.806 1.00 93.62 83 GLN A O 1
ATOM 654 N N . ASN A 1 84 ? -1.538 -0.288 15.721 1.00 96.25 84 ASN A N 1
ATOM 655 C CA . ASN A 1 84 ? -0.177 -0.745 16.001 1.00 96.25 84 ASN A CA 1
ATOM 656 C C . ASN A 1 84 ? 0.331 -1.750 14.957 1.00 96.25 84 ASN A C 1
ATOM 658 O O . ASN A 1 84 ? 1.498 -1.683 14.578 1.00 96.25 84 ASN A O 1
ATOM 662 N N . GLN A 1 85 ? -0.529 -2.650 14.469 1.00 96.62 85 GLN A N 1
ATOM 663 C CA . GLN A 1 85 ? -0.179 -3.575 13.385 1.00 96.62 85 GLN A CA 1
ATOM 664 C C . GLN A 1 85 ? 0.063 -2.829 12.069 1.00 96.62 85 GLN A C 1
ATOM 666 O O . GLN A 1 85 ? 1.109 -3.011 11.461 1.00 96.62 85 GLN A O 1
ATOM 671 N N . ILE A 1 86 ? -0.817 -1.889 11.705 1.00 96.94 86 ILE A N 1
ATOM 672 C CA . ILE A 1 86 ? -0.627 -1.024 10.528 1.00 96.94 86 ILE A CA 1
ATOM 673 C C . ILE A 1 86 ? 0.712 -0.289 10.603 1.00 96.94 86 ILE A C 1
ATOM 675 O O . ILE A 1 86 ? 1.438 -0.204 9.615 1.00 96.94 86 ILE A O 1
ATOM 679 N N . LYS A 1 87 ? 1.055 0.253 11.776 1.00 97.62 87 LYS A N 1
ATOM 680 C CA . LYS A 1 87 ? 2.341 0.916 11.988 1.00 97.62 87 LYS A CA 1
ATOM 681 C C . LYS A 1 87 ? 3.513 -0.051 11.795 1.00 97.62 87 LYS A C 1
ATOM 683 O O . LYS A 1 87 ? 4.456 0.298 11.092 1.00 97.62 87 LYS A O 1
ATOM 688 N N . ALA A 1 88 ? 3.447 -1.247 12.380 1.00 97.88 88 ALA A N 1
ATOM 689 C CA . ALA A 1 88 ? 4.496 -2.255 12.255 1.00 97.88 88 ALA A CA 1
ATOM 690 C C . ALA A 1 88 ? 4.709 -2.698 10.796 1.00 97.88 88 ALA A C 1
ATOM 692 O O . ALA A 1 88 ? 5.852 -2.777 10.346 1.00 97.88 88 ALA A O 1
ATOM 693 N N . ASP A 1 89 ? 3.633 -2.904 10.036 1.00 98.00 89 ASP A N 1
ATOM 694 C CA . ASP A 1 89 ? 3.717 -3.300 8.626 1.00 98.00 89 ASP A CA 1
ATOM 695 C C . ASP A 1 89 ? 4.289 -2.175 7.757 1.00 98.00 89 ASP A C 1
ATOM 697 O O . ASP A 1 89 ? 5.148 -2.422 6.911 1.00 98.00 89 ASP A O 1
ATOM 701 N N . LYS A 1 90 ? 3.895 -0.917 8.007 1.00 97.94 90 LYS A N 1
ATOM 702 C CA . LYS A 1 90 ? 4.501 0.259 7.355 1.00 97.94 90 LYS A CA 1
ATOM 703 C C . LYS A 1 90 ? 5.998 0.363 7.653 1.00 97.94 90 LYS A C 1
ATOM 705 O O . LYS A 1 90 ? 6.788 0.624 6.749 1.00 97.94 90 LYS A O 1
ATOM 710 N N . GLU A 1 91 ? 6.405 0.134 8.900 1.00 97.69 91 GLU A N 1
ATOM 711 C CA . GLU A 1 91 ? 7.819 0.113 9.292 1.00 97.69 91 GLU A CA 1
ATOM 712 C C . GLU A 1 91 ? 8.591 -1.045 8.640 1.00 97.69 91 GLU A C 1
ATOM 714 O O . GLU A 1 91 ? 9.767 -0.885 8.310 1.00 97.69 91 GLU A O 1
ATOM 719 N N . ALA A 1 92 ? 7.957 -2.202 8.435 1.00 96.00 92 ALA A N 1
ATOM 720 C CA . ALA A 1 92 ? 8.552 -3.320 7.707 1.00 96.00 92 ALA A CA 1
ATOM 721 C C . ALA A 1 92 ? 8.729 -2.989 6.218 1.00 96.00 92 ALA A C 1
ATOM 723 O O . ALA A 1 92 ? 9.808 -3.210 5.668 1.00 96.00 92 ALA A O 1
ATOM 724 N N . ILE A 1 93 ? 7.716 -2.379 5.594 1.00 96.88 93 ILE A N 1
ATOM 725 C CA . ILE A 1 93 ? 7.775 -1.885 4.215 1.00 96.88 93 ILE A CA 1
ATOM 726 C C . ILE A 1 93 ? 8.919 -0.871 4.051 1.00 96.88 93 ILE A C 1
ATOM 728 O O . ILE A 1 93 ? 9.751 -1.038 3.163 1.00 96.88 93 ILE A O 1
ATOM 732 N N . LEU A 1 94 ? 9.052 0.105 4.956 1.00 96.94 94 LEU A N 1
ATOM 733 C CA . LEU A 1 94 ? 10.136 1.101 4.933 1.00 96.94 94 LEU A CA 1
ATOM 734 C C . LEU A 1 94 ? 11.547 0.496 4.964 1.00 96.94 94 LEU A C 1
ATOM 736 O O . LEU A 1 94 ? 12.490 1.112 4.471 1.00 96.94 94 LEU A O 1
ATOM 740 N N . LYS A 1 95 ? 11.714 -0.698 5.540 1.00 95.50 95 LYS A N 1
ATOM 741 C CA . LYS A 1 95 ? 13.011 -1.389 5.614 1.00 95.50 95 LYS A CA 1
ATOM 742 C C . LYS A 1 95 ? 13.357 -2.155 4.339 1.00 95.50 95 LYS A C 1
ATOM 744 O O . LYS A 1 95 ? 14.514 -2.520 4.172 1.00 95.50 95 LYS A O 1
ATOM 749 N N . PHE A 1 96 ? 12.409 -2.375 3.432 1.00 95.25 96 PHE A N 1
ATOM 750 C CA . PHE A 1 96 ? 12.618 -3.149 2.205 1.00 95.25 96 PHE A CA 1
ATOM 751 C C . PHE A 1 96 ? 13.778 -2.686 1.303 1.00 95.25 96 PHE A C 1
ATOM 753 O O . PHE A 1 96 ? 14.501 -3.550 0.808 1.00 95.25 96 PHE A O 1
ATOM 760 N N . PRO A 1 97 ? 14.036 -1.376 1.098 1.00 93.25 97 PRO A N 1
ATOM 761 C CA . PRO A 1 97 ? 15.146 -0.941 0.249 1.00 93.25 97 PRO A CA 1
ATOM 762 C C . PRO A 1 97 ? 16.507 -1.410 0.782 1.00 93.25 97 PRO A C 1
ATOM 764 O O . PRO A 1 97 ? 17.398 -1.744 0.005 1.00 93.25 97 PRO A O 1
ATOM 767 N N . VAL A 1 98 ? 16.655 -1.446 2.111 1.00 93.31 98 VAL A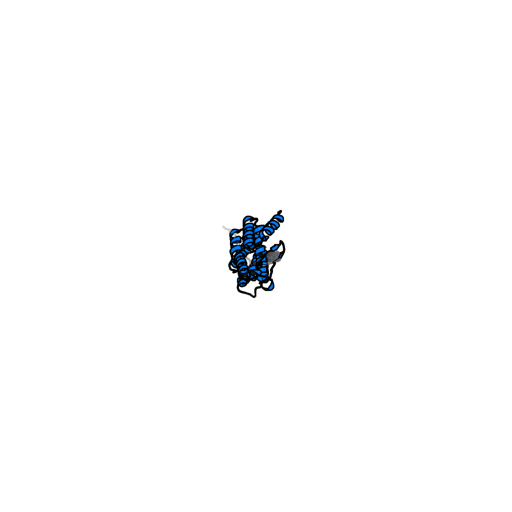 N 1
ATOM 768 C CA . VAL A 1 98 ? 17.931 -1.694 2.802 1.00 93.31 98 VAL A CA 1
ATOM 769 C C . VAL A 1 98 ? 18.056 -3.107 3.369 1.00 93.31 98 VAL A C 1
ATOM 771 O O . VAL A 1 98 ? 19.161 -3.531 3.695 1.00 93.31 98 VAL A O 1
ATOM 774 N N . ASN A 1 99 ? 16.945 -3.830 3.522 1.00 93.81 99 ASN A N 1
ATOM 775 C CA . ASN A 1 99 ? 16.920 -5.157 4.119 1.00 93.81 99 ASN A CA 1
ATOM 776 C C . ASN A 1 99 ? 16.706 -6.243 3.055 1.00 93.81 99 ASN A C 1
ATOM 778 O O . ASN A 1 99 ? 15.578 -6.490 2.633 1.00 93.81 99 ASN A O 1
ATOM 782 N N . GLU A 1 100 ? 17.788 -6.932 2.688 1.00 92.69 100 GLU A N 1
ATOM 783 C CA . GLU A 1 100 ? 17.768 -8.050 1.731 1.00 92.69 100 GLU A CA 1
ATOM 784 C C . GLU A 1 100 ? 17.002 -9.286 2.234 1.00 92.69 100 GLU A C 1
ATOM 786 O O . GLU A 1 100 ? 16.642 -10.153 1.440 1.00 92.69 100 GLU A O 1
ATOM 791 N N . GLU A 1 101 ? 16.716 -9.387 3.536 1.00 94.00 101 GLU A N 1
ATOM 792 C CA . GLU A 1 101 ? 15.908 -10.486 4.081 1.00 94.00 101 GLU A CA 1
ATOM 793 C C . GLU A 1 101 ? 14.426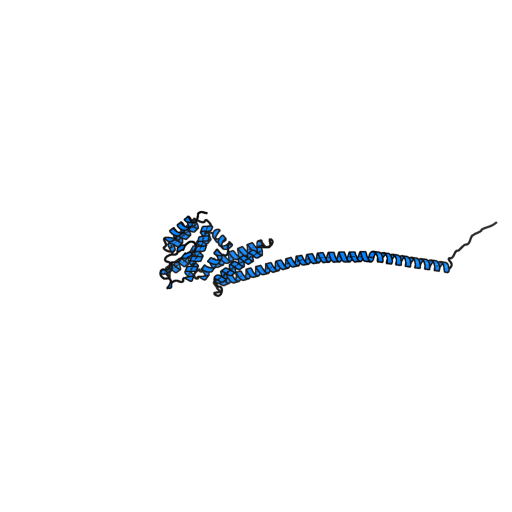 -10.356 3.699 1.00 94.00 101 GLU A C 1
ATOM 795 O O . GLU A 1 101 ? 13.682 -11.343 3.705 1.00 94.00 101 GLU A O 1
ATOM 800 N N . ILE A 1 102 ? 13.973 -9.145 3.353 1.00 92.88 102 ILE A N 1
ATOM 801 C CA . ILE A 1 102 ? 12.590 -8.910 2.946 1.00 92.88 102 ILE A CA 1
ATOM 802 C C . ILE A 1 102 ? 12.468 -9.209 1.454 1.00 92.88 102 ILE A C 1
ATOM 804 O O . ILE A 1 102 ? 12.799 -8.395 0.596 1.00 92.88 102 ILE A O 1
ATOM 808 N N . SER A 1 103 ? 11.947 -10.394 1.140 1.00 95.31 103 SER A N 1
ATOM 809 C CA . SER A 1 103 ? 11.684 -10.783 -0.247 1.00 95.31 103 SER A CA 1
ATOM 810 C C . SER A 1 103 ? 10.604 -9.904 -0.899 1.00 95.31 103 SER A C 1
ATOM 812 O O . SER A 1 103 ? 9.693 -9.427 -0.211 1.00 95.31 103 SER A O 1
ATOM 814 N N . PRO A 1 104 ? 10.602 -9.763 -2.238 1.00 93.38 104 PRO A N 1
ATOM 815 C CA . PRO A 1 104 ? 9.523 -9.078 -2.945 1.00 93.38 104 PRO A CA 1
ATOM 816 C C . PRO A 1 104 ? 8.131 -9.650 -2.649 1.00 93.38 104 PRO A C 1
ATOM 818 O O . PRO A 1 104 ? 7.174 -8.904 -2.469 1.00 93.38 104 PRO A O 1
ATOM 821 N N . SER A 1 105 ? 8.001 -10.976 -2.534 1.00 93.62 105 SER A N 1
ATOM 822 C CA . SER A 1 105 ? 6.744 -11.608 -2.114 1.00 93.62 105 SER A CA 1
ATOM 823 C C . SER A 1 105 ? 6.317 -11.192 -0.705 1.00 93.62 105 SER A C 1
ATOM 825 O O . SER A 1 105 ? 5.124 -11.032 -0.460 1.00 93.62 105 SER A O 1
ATOM 827 N N . GLY A 1 106 ? 7.279 -10.977 0.200 1.00 95.19 106 GLY A N 1
ATOM 828 C CA . GLY A 1 106 ? 7.037 -10.450 1.542 1.00 95.19 106 GLY A CA 1
ATOM 829 C C . GLY A 1 106 ? 6.384 -9.070 1.510 1.00 95.19 106 GLY A C 1
ATOM 830 O O . GLY A 1 106 ? 5.418 -8.844 2.231 1.00 95.19 106 GLY A O 1
ATOM 831 N N . ILE A 1 107 ? 6.822 -8.187 0.606 1.00 96.31 107 ILE A N 1
ATOM 832 C CA . ILE A 1 107 ? 6.156 -6.893 0.382 1.00 96.31 107 ILE A CA 1
ATOM 833 C C . ILE A 1 107 ? 4.720 -7.072 -0.093 1.00 96.31 107 ILE A C 1
ATOM 835 O O . ILE A 1 107 ? 3.821 -6.423 0.438 1.00 96.31 107 ILE A O 1
ATOM 839 N N . GLY A 1 108 ? 4.487 -7.970 -1.053 1.00 95.62 108 GLY A N 1
ATOM 840 C CA . GLY A 1 108 ? 3.132 -8.281 -1.507 1.00 95.62 108 GLY A CA 1
ATOM 841 C C . GLY A 1 108 ? 2.209 -8.688 -0.352 1.00 95.62 108 GLY A C 1
ATOM 842 O O . GLY A 1 108 ? 1.079 -8.210 -0.285 1.00 95.62 108 GLY A O 1
ATOM 843 N N . PHE A 1 109 ? 2.701 -9.510 0.584 1.00 97.75 109 PHE A N 1
ATOM 844 C CA . PHE A 1 109 ? 1.954 -9.889 1.788 1.00 97.75 109 PHE A CA 1
ATOM 845 C C . PHE A 1 109 ? 1.705 -8.713 2.737 1.00 97.75 109 PHE A C 1
ATOM 847 O O . PHE A 1 109 ? 0.584 -8.572 3.212 1.00 97.75 109 PHE A O 1
ATOM 854 N N . LEU A 1 110 ? 2.702 -7.857 2.983 1.00 97.50 110 LEU A N 1
ATOM 855 C CA . LEU A 1 110 ? 2.538 -6.674 3.840 1.00 97.50 110 LEU A CA 1
ATOM 856 C C . LEU A 1 110 ? 1.494 -5.701 3.273 1.00 97.50 110 LEU A C 1
ATOM 858 O O . LEU A 1 110 ? 0.683 -5.157 4.016 1.00 97.50 110 LEU A O 1
ATOM 862 N N . ILE A 1 111 ? 1.465 -5.510 1.950 1.00 98.06 111 ILE A N 1
ATOM 863 C CA . ILE A 1 111 ? 0.463 -4.662 1.285 1.00 98.06 111 ILE A CA 1
ATOM 864 C C . ILE A 1 111 ? -0.947 -5.262 1.425 1.00 98.06 111 ILE A C 1
ATOM 866 O O . ILE A 1 111 ? -1.905 -4.537 1.711 1.00 98.06 111 ILE A O 1
ATOM 870 N N . ASP A 1 112 ? -1.089 -6.579 1.253 1.00 97.62 112 ASP A N 1
ATOM 871 C CA . ASP A 1 112 ? -2.373 -7.269 1.429 1.00 97.62 112 ASP A CA 1
ATOM 872 C C . ASP A 1 112 ? -2.854 -7.253 2.894 1.00 97.62 112 ASP A C 1
ATOM 874 O O . ASP A 1 112 ? -4.059 -7.109 3.150 1.00 97.62 112 ASP A O 1
ATOM 878 N N . ASP A 1 113 ? -1.932 -7.354 3.858 1.00 97.56 113 ASP A N 1
ATOM 879 C CA . ASP A 1 113 ? -2.258 -7.267 5.284 1.00 97.56 113 ASP A CA 1
ATOM 880 C C . ASP A 1 113 ? -2.702 -5.850 5.657 1.00 97.56 113 ASP A C 1
ATOM 882 O O . ASP A 1 113 ? -3.802 -5.667 6.181 1.00 97.56 113 ASP A O 1
ATOM 886 N N . LEU A 1 114 ? -1.958 -4.820 5.235 1.00 97.88 114 LEU A N 1
ATOM 887 C CA . LEU A 1 114 ? -2.356 -3.418 5.402 1.00 97.88 114 LEU A CA 1
ATOM 888 C C . LEU A 1 114 ? -3.756 -3.147 4.852 1.00 97.88 114 LEU A C 1
ATOM 890 O O . LEU A 1 114 ? -4.562 -2.476 5.502 1.00 97.88 114 LEU A O 1
ATOM 894 N N . LYS A 1 115 ? -4.085 -3.705 3.683 1.00 97.00 115 LYS A N 1
ATOM 895 C CA . LYS A 1 115 ? -5.406 -3.544 3.058 1.00 97.00 115 LYS A CA 1
ATOM 896 C C . LYS A 1 115 ? -6.491 -4.147 3.939 1.00 97.00 115 LYS A C 1
ATOM 898 O O . LYS A 1 115 ? -7.550 -3.549 4.138 1.00 97.00 115 LYS A O 1
ATOM 903 N N . THR A 1 116 ? -6.211 -5.320 4.493 1.00 96.69 116 THR A N 1
ATOM 904 C CA . THR A 1 116 ? -7.112 -6.041 5.388 1.00 96.69 116 THR A CA 1
ATOM 905 C C . THR A 1 116 ? -7.294 -5.302 6.713 1.00 96.69 116 THR A C 1
ATOM 907 O O . THR A 1 116 ? -8.430 -5.116 7.156 1.00 96.69 116 THR A O 1
ATOM 910 N N . LEU A 1 117 ? -6.212 -4.830 7.331 1.00 95.81 117 LEU A N 1
ATOM 911 C CA . LEU A 1 117 ? -6.223 -4.092 8.594 1.00 95.81 117 LEU A CA 1
ATOM 912 C C . LEU A 1 117 ? -6.951 -2.747 8.466 1.00 95.81 117 LEU A C 1
ATOM 914 O O . LEU A 1 117 ? -7.828 -2.434 9.273 1.00 95.81 117 LEU A O 1
ATOM 918 N N . ILE A 1 118 ? -6.675 -1.983 7.408 1.00 95.81 118 ILE A N 1
ATOM 919 C CA . ILE A 1 118 ? -7.331 -0.694 7.142 1.00 95.81 118 ILE A CA 1
ATOM 920 C C . ILE A 1 118 ? -8.826 -0.887 6.845 1.00 95.81 118 ILE A C 1
ATOM 922 O O . ILE A 1 118 ? -9.666 -0.119 7.323 1.00 95.81 118 ILE A O 1
ATOM 926 N N . ALA A 1 119 ? -9.202 -1.961 6.144 1.00 93.56 119 ALA A N 1
ATOM 927 C CA . ALA A 1 119 ? -10.609 -2.315 5.963 1.00 93.56 119 ALA A CA 1
ATOM 928 C C . ALA A 1 119 ? -11.301 -2.679 7.291 1.00 93.56 119 ALA A C 1
ATOM 930 O O . ALA A 1 119 ? -12.484 -2.379 7.465 1.00 93.56 119 ALA A O 1
ATOM 931 N N . GLN A 1 120 ? -10.588 -3.301 8.238 1.00 91.75 120 GLN A N 1
ATOM 932 C CA . GLN A 1 120 ? -11.125 -3.609 9.566 1.00 91.75 120 GLN A CA 1
ATOM 933 C C . GLN A 1 120 ? -11.346 -2.361 10.426 1.00 91.75 120 GLN A C 1
ATOM 935 O O . GLN A 1 120 ? -12.341 -2.339 11.151 1.00 91.75 120 GLN A O 1
ATOM 940 N N . LEU A 1 121 ? -10.497 -1.329 10.313 1.00 88.38 121 LEU A N 1
ATOM 941 C CA . LEU A 1 121 ? -10.720 -0.042 10.988 1.00 88.38 121 LEU A CA 1
ATOM 942 C C . LEU A 1 121 ? -12.072 0.561 10.597 1.00 88.38 121 LEU A C 1
ATOM 944 O O . LEU A 1 121 ? -12.841 0.961 11.461 1.00 88.38 121 LEU A O 1
ATOM 948 N N . GLY A 1 122 ? -12.410 0.543 9.306 1.00 78.31 122 GLY A N 1
ATOM 949 C CA . GLY A 1 122 ? -13.648 1.141 8.795 1.00 78.31 122 GLY A CA 1
ATOM 950 C C . GLY A 1 122 ? -14.930 0.331 9.007 1.00 78.31 122 GLY A C 1
ATOM 951 O O . GLY A 1 122 ? -15.946 0.689 8.415 1.00 78.31 122 GLY A O 1
ATOM 952 N N . LYS A 1 123 ? -14.908 -0.765 9.781 1.00 83.69 123 LYS A N 1
ATOM 953 C CA . LYS A 1 123 ? -16.137 -1.503 10.140 1.00 83.69 123 LYS A CA 1
ATOM 954 C C . LYS A 1 123 ? -16.981 -0.760 11.174 1.00 83.69 123 LYS A C 1
ATOM 956 O O . LYS A 1 123 ? -18.185 -0.989 11.238 1.00 83.69 123 LYS A O 1
ATOM 961 N N . ASP A 1 124 ? -16.353 0.108 11.959 1.00 78.44 124 ASP A N 1
ATOM 962 C CA . ASP A 1 124 ? -17.039 1.020 12.864 1.00 78.44 124 ASP A CA 1
ATOM 963 C C . ASP A 1 124 ? -17.252 2.372 12.155 1.00 78.44 124 ASP A C 1
ATOM 965 O O . ASP A 1 124 ? -16.270 2.966 11.692 1.00 78.44 124 ASP A O 1
ATOM 969 N N . PRO A 1 125 ? -18.495 2.884 12.047 1.00 74.25 125 PRO A N 1
ATOM 970 C CA . PRO A 1 125 ? -18.768 4.203 11.476 1.00 74.25 125 PRO A CA 1
ATOM 971 C C . PRO A 1 125 ? -17.942 5.332 12.107 1.00 74.25 125 PRO A C 1
ATOM 973 O O . PRO A 1 125 ? -17.550 6.267 11.398 1.00 74.25 125 PRO A O 1
ATOM 976 N N . MET A 1 126 ? -17.638 5.231 13.409 1.00 72.44 126 MET A N 1
ATOM 977 C CA . MET A 1 126 ? -16.841 6.225 14.135 1.00 72.44 126 MET A CA 1
ATOM 978 C C . MET A 1 126 ? -15.388 6.298 13.639 1.00 72.44 126 MET A C 1
ATOM 980 O O . MET A 1 126 ? -14.779 7.360 13.707 1.00 72.44 126 MET A O 1
ATOM 984 N N . ASN A 1 127 ? -14.870 5.225 13.035 1.00 82.19 127 ASN A N 1
ATOM 985 C CA . ASN A 1 127 ? -13.477 5.112 12.584 1.00 82.19 127 ASN A CA 1
ATOM 986 C C . ASN A 1 127 ? -13.313 5.335 11.068 1.00 82.19 127 ASN A C 1
ATOM 988 O O . ASN A 1 127 ? -12.282 5.007 10.475 1.00 82.19 127 ASN A O 1
ATOM 992 N N . SER A 1 128 ? -14.335 5.872 10.394 1.00 85.69 128 SER A N 1
ATOM 993 C CA . SER A 1 128 ? -14.286 6.110 8.944 1.00 85.69 128 SER A CA 1
ATOM 994 C C . SER A 1 128 ? -13.221 7.140 8.537 1.00 85.69 128 SER A C 1
ATOM 996 O O . SER A 1 128 ? -12.609 6.992 7.476 1.00 85.69 128 SER A O 1
ATOM 998 N N . ALA A 1 129 ? -12.969 8.147 9.381 1.00 89.19 129 ALA A N 1
ATOM 999 C CA . ALA A 1 129 ? -11.894 9.119 9.192 1.00 89.19 129 ALA A CA 1
ATOM 1000 C C . ALA A 1 129 ? -10.513 8.458 9.330 1.00 89.19 129 ALA A C 1
ATOM 1002 O O . ALA A 1 129 ? -9.690 8.589 8.427 1.00 89.19 129 ALA A O 1
ATOM 1003 N N . ASP A 1 130 ? -10.310 7.663 10.384 1.00 89.44 130 ASP A N 1
ATOM 1004 C CA . ASP A 1 130 ? -9.062 6.930 10.629 1.00 89.44 130 ASP A CA 1
ATOM 1005 C C . ASP A 1 130 ? -8.726 5.974 9.487 1.00 89.44 130 ASP A C 1
ATOM 1007 O O . ASP A 1 130 ? -7.578 5.895 9.056 1.00 89.44 130 ASP A O 1
ATOM 1011 N N . ARG A 1 131 ? -9.733 5.281 8.937 1.00 93.25 131 ARG A N 1
ATOM 1012 C CA . ARG A 1 131 ? -9.547 4.436 7.752 1.00 93.25 131 ARG A CA 1
ATOM 1013 C C . ARG A 1 131 ? -9.036 5.247 6.560 1.00 93.25 131 ARG A C 1
ATOM 1015 O O . ARG A 1 131 ? -8.074 4.828 5.922 1.00 93.25 131 ARG A O 1
ATOM 1022 N N . LYS A 1 132 ? -9.691 6.369 6.236 1.00 94.00 132 LYS A N 1
ATOM 1023 C CA . LYS A 1 132 ? -9.297 7.216 5.096 1.00 94.00 132 LYS A CA 1
ATOM 1024 C C . LYS A 1 132 ? -7.891 7.774 5.284 1.00 94.00 132 LYS A C 1
ATOM 1026 O O . LYS A 1 132 ? -7.107 7.750 4.342 1.00 94.00 132 LYS A O 1
ATOM 1031 N N . GLN A 1 133 ? -7.567 8.218 6.498 1.00 95.25 133 GLN A N 1
ATOM 1032 C CA . GLN A 1 133 ? -6.234 8.705 6.828 1.00 95.25 133 GLN A CA 1
ATOM 1033 C C . GLN A 1 133 ? -5.191 7.594 6.677 1.00 95.25 133 GLN A C 1
ATOM 1035 O O . GLN A 1 133 ? -4.194 7.781 5.991 1.00 95.25 133 GLN A O 1
ATOM 1040 N N . ALA A 1 134 ? -5.445 6.406 7.232 1.00 95.75 134 ALA A N 1
ATOM 1041 C CA . ALA A 1 134 ? -4.518 5.285 7.136 1.00 95.75 134 ALA A CA 1
ATOM 1042 C C . ALA A 1 134 ? -4.293 4.833 5.683 1.00 95.75 134 ALA A C 1
ATOM 1044 O O . ALA A 1 134 ? -3.164 4.481 5.329 1.00 95.75 134 ALA A O 1
ATOM 1045 N N . GLU A 1 135 ? -5.336 4.862 4.846 1.00 97.38 135 GLU A N 1
ATOM 1046 C CA . GLU A 1 135 ? -5.254 4.567 3.412 1.00 97.38 135 GLU A CA 1
ATOM 1047 C C . GLU A 1 135 ? -4.423 5.619 2.662 1.00 97.38 135 GLU A C 1
ATOM 1049 O O . GLU A 1 135 ? -3.531 5.255 1.892 1.00 97.38 135 GLU A O 1
ATOM 1054 N N . ALA A 1 136 ? -4.653 6.907 2.936 1.00 97.88 136 ALA A N 1
ATOM 1055 C CA . ALA A 1 136 ? -3.886 8.010 2.360 1.00 97.88 136 ALA A CA 1
ATOM 1056 C C . ALA A 1 136 ? -2.408 7.951 2.776 1.00 97.88 136 ALA A C 1
ATOM 1058 O O . ALA A 1 136 ? -1.529 7.980 1.920 1.00 97.88 136 ALA A O 1
ATOM 1059 N N . ASP A 1 137 ? -2.127 7.759 4.066 1.00 97.88 137 ASP A N 1
ATOM 1060 C CA . ASP A 1 137 ? -0.765 7.631 4.592 1.00 97.88 137 ASP A CA 1
ATOM 1061 C C . ASP A 1 137 ? -0.024 6.441 3.976 1.00 97.88 137 ASP A C 1
ATOM 1063 O O . ASP A 1 137 ? 1.167 6.524 3.691 1.00 97.88 137 ASP A O 1
ATOM 1067 N N . THR A 1 138 ? -0.716 5.313 3.780 1.00 98.38 138 THR A N 1
ATOM 1068 C CA . THR A 1 138 ? -0.127 4.133 3.126 1.00 98.38 138 THR A CA 1
ATOM 1069 C C . THR A 1 138 ? 0.152 4.417 1.657 1.00 98.38 138 THR A C 1
ATOM 1071 O O . THR A 1 138 ? 1.211 4.066 1.155 1.00 98.38 138 THR A O 1
ATOM 1074 N N . THR A 1 139 ? -0.770 5.091 0.971 1.00 98.62 139 THR A N 1
ATOM 1075 C CA . THR A 1 139 ? -0.596 5.471 -0.434 1.00 98.62 139 THR A CA 1
ATOM 1076 C C . THR A 1 139 ? 0.603 6.402 -0.609 1.00 98.62 139 THR A C 1
ATOM 1078 O O . THR A 1 139 ? 1.453 6.128 -1.450 1.00 98.62 139 THR A O 1
ATOM 1081 N N . ASN A 1 140 ? 0.725 7.429 0.236 1.00 98.38 140 ASN A N 1
ATOM 1082 C CA . ASN A 1 140 ? 1.862 8.350 0.228 1.00 98.38 140 ASN A CA 1
ATOM 1083 C C . ASN A 1 140 ? 3.178 7.623 0.517 1.00 98.38 140 ASN A C 1
ATOM 1085 O O . ASN A 1 140 ? 4.144 7.816 -0.210 1.00 98.38 140 ASN A O 1
ATOM 1089 N N . LEU A 1 141 ? 3.196 6.716 1.502 1.00 98.25 141 LEU A N 1
ATOM 1090 C CA . LEU A 1 141 ? 4.365 5.880 1.778 1.00 98.25 141 LEU A CA 1
ATOM 1091 C C . LEU A 1 141 ? 4.808 5.088 0.537 1.00 98.25 141 LEU A C 1
ATOM 1093 O O . LEU A 1 141 ? 5.993 5.070 0.215 1.00 98.25 141 LEU A O 1
ATOM 1097 N N . LEU A 1 142 ? 3.873 4.431 -0.156 1.00 98.50 142 LEU A N 1
ATOM 1098 C CA . LEU A 1 142 ? 4.191 3.647 -1.351 1.00 98.50 142 LEU A CA 1
ATOM 1099 C C . LEU A 1 142 ? 4.724 4.535 -2.488 1.00 98.50 142 LEU A C 1
ATOM 1101 O O . LEU A 1 142 ? 5.670 4.134 -3.161 1.00 98.50 142 LEU A O 1
ATOM 1105 N N . ILE A 1 143 ? 4.166 5.739 -2.665 1.00 98.44 143 ILE A N 1
ATOM 1106 C CA . ILE A 1 143 ? 4.633 6.740 -3.641 1.00 98.44 143 ILE A CA 1
ATOM 1107 C C . ILE A 1 143 ? 6.050 7.201 -3.307 1.00 98.44 143 ILE A C 1
ATOM 1109 O O . ILE A 1 143 ? 6.932 7.127 -4.162 1.00 98.44 143 ILE A O 1
ATOM 1113 N N . ASP A 1 144 ? 6.291 7.629 -2.071 1.00 98.12 144 ASP A N 1
ATOM 1114 C CA . ASP A 1 144 ? 7.598 8.117 -1.627 1.00 98.12 144 ASP A CA 1
ATOM 1115 C C . ASP A 1 144 ? 8.675 7.040 -1.803 1.00 98.12 144 ASP A C 1
ATOM 1117 O O . ASP A 1 144 ? 9.762 7.298 -2.328 1.00 98.12 144 ASP A O 1
ATOM 1121 N N . MET A 1 145 ? 8.351 5.799 -1.429 1.00 97.44 145 MET A N 1
ATOM 1122 C CA . MET A 1 145 ? 9.228 4.653 -1.636 1.00 97.44 145 MET A CA 1
ATOM 1123 C C . MET A 1 145 ? 9.503 4.390 -3.112 1.00 97.44 145 MET A C 1
ATOM 1125 O O . MET A 1 145 ? 10.671 4.280 -3.491 1.00 97.44 145 MET A O 1
ATOM 1129 N N . ALA A 1 146 ? 8.465 4.346 -3.950 1.00 97.88 146 ALA A N 1
ATOM 1130 C CA . ALA A 1 146 ? 8.619 4.183 -5.389 1.00 97.88 146 ALA A CA 1
ATOM 1131 C C . ALA A 1 146 ? 9.534 5.266 -5.982 1.00 97.88 146 ALA A C 1
ATOM 1133 O O . ALA A 1 146 ? 10.409 4.952 -6.783 1.00 97.88 146 ALA A O 1
ATOM 1134 N N . TRP A 1 147 ? 9.414 6.523 -5.551 1.00 97.75 147 TRP A N 1
ATOM 1135 C CA . TRP A 1 147 ? 10.293 7.607 -5.997 1.00 97.75 147 TRP A CA 1
ATOM 1136 C C . TRP A 1 147 ? 11.729 7.493 -5.481 1.00 97.75 147 TRP A C 1
ATOM 1138 O O . TRP A 1 147 ? 12.662 7.874 -6.195 1.00 97.75 147 TRP A O 1
ATOM 1148 N N . SER A 1 148 ? 11.922 6.951 -4.280 1.00 96.69 148 SER A N 1
ATOM 1149 C CA . SER A 1 148 ? 13.245 6.773 -3.673 1.00 96.69 148 SER A CA 1
ATOM 1150 C C . SER A 1 148 ? 14.111 5.699 -4.341 1.00 96.69 148 SER A C 1
ATOM 1152 O O . SER A 1 148 ? 15.337 5.760 -4.244 1.00 96.69 148 SER A O 1
ATOM 1154 N N . PHE A 1 149 ? 13.509 4.729 -5.040 1.00 97.19 149 PHE A N 1
ATOM 1155 C CA . PHE A 1 149 ? 14.264 3.643 -5.663 1.00 97.19 149 PHE A CA 1
ATOM 1156 C C . PHE A 1 149 ? 15.070 4.108 -6.875 1.00 97.19 149 PHE A C 1
ATOM 1158 O O . PHE A 1 149 ? 14.657 4.988 -7.637 1.00 97.19 149 PHE A O 1
ATOM 1165 N N . GLN A 1 150 ? 16.210 3.450 -7.091 1.00 95.12 150 GLN A N 1
ATOM 1166 C CA . GLN A 1 150 ? 17.049 3.656 -8.275 1.00 95.12 150 GLN A CA 1
ATOM 1167 C C . GLN A 1 150 ? 16.636 2.779 -9.466 1.00 95.12 150 GLN A C 1
ATOM 1169 O O . GLN A 1 150 ? 17.054 3.066 -10.579 1.00 95.12 150 GLN A O 1
ATOM 1174 N N . TYR A 1 151 ? 15.790 1.761 -9.251 1.00 96.19 151 TYR A N 1
ATOM 1175 C CA . TYR A 1 151 ? 15.313 0.831 -10.292 1.00 96.19 151 TYR A CA 1
ATOM 1176 C C . TYR A 1 151 ? 16.417 0.093 -11.064 1.00 96.19 151 TYR A C 1
ATOM 1178 O O . TYR A 1 151 ? 16.247 -0.319 -12.199 1.00 96.19 151 TYR A O 1
ATOM 1186 N N . ASP A 1 152 ? 17.530 -0.165 -10.396 1.00 94.62 152 ASP A N 1
ATOM 1187 C CA . ASP A 1 152 ? 18.666 -0.960 -10.867 1.00 94.62 152 ASP A CA 1
ATOM 1188 C C . ASP A 1 152 ? 18.603 -2.437 -10.417 1.00 94.62 152 ASP A C 1
ATOM 1190 O O . ASP A 1 152 ? 19.455 -3.252 -10.773 1.00 94.62 152 ASP A O 1
ATOM 1194 N N . GLN A 1 153 ? 17.592 -2.799 -9.617 1.00 95.19 153 GLN A N 1
ATOM 1195 C CA . GLN A 1 153 ? 17.433 -4.120 -9.005 1.00 95.19 153 GLN A CA 1
ATOM 1196 C C . GLN A 1 153 ? 16.024 -4.672 -9.227 1.00 95.19 153 GLN A C 1
ATOM 1198 O O . GLN A 1 153 ? 15.031 -3.948 -9.122 1.00 95.19 153 GLN A O 1
ATOM 1203 N N . ALA A 1 154 ? 15.921 -5.987 -9.448 1.00 95.00 154 ALA A N 1
ATOM 1204 C CA . ALA A 1 154 ? 14.651 -6.673 -9.700 1.00 95.00 154 ALA A CA 1
ATOM 1205 C C . ALA A 1 154 ? 13.630 -6.460 -8.568 1.00 95.00 154 ALA A C 1
ATOM 1207 O O . ALA A 1 154 ? 12.426 -6.326 -8.809 1.00 95.00 154 ALA A O 1
ATOM 1208 N N . LYS A 1 155 ? 14.113 -6.369 -7.323 1.00 95.88 155 LYS A N 1
ATOM 1209 C CA . LYS A 1 155 ? 13.276 -6.136 -6.144 1.00 95.88 155 LYS A CA 1
ATOM 1210 C C . LYS A 1 155 ? 12.581 -4.767 -6.159 1.00 95.88 155 LYS A C 1
ATOM 1212 O O . LYS A 1 155 ? 11.447 -4.682 -5.698 1.00 95.88 155 LYS A O 1
ATOM 1217 N N . HIS A 1 156 ? 13.201 -3.731 -6.736 1.00 96.94 156 HIS A N 1
ATOM 1218 C CA . HIS A 1 156 ? 12.609 -2.390 -6.851 1.00 96.94 156 HIS A CA 1
ATOM 1219 C C . HIS A 1 156 ? 11.405 -2.403 -7.800 1.00 96.94 156 HIS A C 1
ATOM 1221 O O . HIS A 1 156 ? 10.322 -1.953 -7.438 1.00 96.94 156 HIS A O 1
ATOM 1227 N N . PHE A 1 157 ? 11.560 -3.025 -8.972 1.00 96.88 157 PHE A N 1
ATOM 1228 C CA . PHE A 1 157 ? 10.448 -3.234 -9.903 1.00 96.88 157 PHE A CA 1
ATOM 1229 C C . PHE A 1 157 ? 9.357 -4.119 -9.309 1.00 96.88 157 PHE A C 1
ATOM 1231 O O . PHE A 1 157 ? 8.172 -3.864 -9.485 1.00 96.88 157 PHE A O 1
ATOM 1238 N N . SER A 1 158 ? 9.743 -5.156 -8.569 1.00 95.88 158 SER A N 1
ATOM 1239 C CA . SER A 1 158 ? 8.773 -6.049 -7.940 1.00 95.88 158 SER A CA 1
ATOM 1240 C C . SER A 1 158 ? 7.946 -5.341 -6.863 1.00 95.88 158 SER A C 1
ATOM 1242 O O . SER A 1 158 ? 6.748 -5.594 -6.762 1.00 95.88 158 SER A O 1
ATOM 1244 N N . PHE A 1 159 ? 8.551 -4.441 -6.078 1.00 98.00 159 PHE A N 1
ATOM 1245 C CA . PHE A 1 159 ? 7.814 -3.595 -5.137 1.00 98.00 159 PHE A CA 1
ATOM 1246 C C . PHE A 1 159 ? 6.740 -2.782 -5.852 1.00 98.00 159 PHE A C 1
ATOM 1248 O O . PHE A 1 159 ? 5.577 -2.831 -5.457 1.00 98.00 159 PHE A O 1
ATOM 1255 N N . ASP A 1 160 ? 7.123 -2.070 -6.912 1.00 98.25 160 ASP A N 1
ATOM 1256 C CA . ASP A 1 160 ? 6.222 -1.174 -7.635 1.00 98.25 160 ASP A CA 1
ATOM 1257 C C . ASP A 1 160 ? 5.093 -1.959 -8.318 1.00 98.25 160 ASP A C 1
ATOM 1259 O O . ASP A 1 160 ? 3.918 -1.612 -8.193 1.00 98.25 160 ASP A O 1
ATOM 1263 N N . TYR A 1 161 ? 5.418 -3.123 -8.889 1.00 97.12 161 TYR A N 1
ATOM 1264 C CA . TYR A 1 161 ? 4.436 -4.081 -9.389 1.00 97.12 161 TYR A CA 1
ATOM 1265 C C . TYR A 1 161 ? 3.405 -4.453 -8.316 1.00 97.12 161 TYR A C 1
ATOM 1267 O O . TYR A 1 161 ? 2.198 -4.418 -8.578 1.00 97.12 161 TYR A O 1
ATOM 1275 N N . TYR A 1 162 ? 3.841 -4.814 -7.102 1.00 97.75 162 TYR A N 1
ATOM 1276 C CA . TYR A 1 162 ? 2.921 -5.163 -6.017 1.00 97.75 162 TYR A CA 1
ATOM 1277 C C . TYR A 1 162 ? 2.118 -3.956 -5.528 1.00 97.75 162 TYR A C 1
ATOM 1279 O O . TYR A 1 162 ? 0.916 -4.098 -5.302 1.00 97.75 162 TYR A O 1
ATOM 1287 N N . ALA A 1 163 ? 2.731 -2.777 -5.423 1.00 98.12 163 ALA A N 1
ATOM 1288 C CA . ALA A 1 163 ? 2.040 -1.548 -5.053 1.00 98.12 163 ALA A CA 1
ATOM 1289 C C . ALA A 1 163 ? 0.914 -1.230 -6.047 1.00 98.12 163 ALA A C 1
ATOM 1291 O O . ALA A 1 163 ? -0.241 -1.074 -5.648 1.00 98.12 163 ALA A O 1
ATOM 1292 N N . VAL A 1 164 ? 1.202 -1.236 -7.351 1.00 97.75 164 VAL A N 1
ATOM 1293 C CA . VAL A 1 164 ? 0.217 -0.916 -8.394 1.00 97.75 164 VAL A CA 1
ATOM 1294 C C . VAL A 1 164 ? -0.852 -1.997 -8.572 1.00 97.75 164 VAL A C 1
ATOM 1296 O O . VAL A 1 164 ? -2.005 -1.669 -8.858 1.00 97.75 164 VAL A O 1
ATOM 1299 N N . SER A 1 165 ? -0.511 -3.275 -8.381 1.00 96.12 165 SER A N 1
ATOM 1300 C CA . SER A 1 165 ? -1.452 -4.385 -8.593 1.00 96.12 165 SER A CA 1
ATOM 1301 C C . SER A 1 165 ? -2.313 -4.717 -7.371 1.00 96.12 165 SER A C 1
ATOM 1303 O O . SER A 1 165 ? -3.449 -5.167 -7.536 1.00 96.12 165 SER A O 1
ATOM 1305 N N . ARG A 1 166 ? -1.813 -4.506 -6.145 1.00 97.06 166 ARG A N 1
ATOM 1306 C CA . ARG A 1 166 ? -2.499 -4.924 -4.906 1.00 97.06 166 ARG A CA 1
ATOM 1307 C C . ARG A 1 166 ? -3.106 -3.764 -4.116 1.00 97.06 166 ARG A C 1
ATOM 1309 O O . ARG A 1 166 ? -4.130 -3.962 -3.449 1.00 97.06 166 ARG A O 1
ATOM 1316 N N . TRP A 1 167 ? -2.552 -2.554 -4.241 1.00 98.12 167 TRP A N 1
ATOM 1317 C CA . TRP A 1 167 ? -3.027 -1.360 -3.536 1.00 98.12 167 TRP A CA 1
ATOM 1318 C C . TRP A 1 167 ? -3.825 -0.424 -4.454 1.00 98.12 167 TRP A C 1
ATOM 1320 O O . TRP A 1 167 ? -3.283 0.420 -5.168 1.00 98.12 167 TRP A O 1
ATOM 1330 N N . SER A 1 168 ? -5.155 -0.541 -4.421 1.00 97.56 168 SER A N 1
ATOM 1331 C CA . SER A 1 168 ? -6.042 0.186 -5.343 1.00 97.56 168 SER A CA 1
ATOM 1332 C C . SER A 1 168 ? -5.911 1.708 -5.264 1.00 97.56 168 SER A C 1
ATOM 1334 O O . SER A 1 168 ? -6.010 2.360 -6.296 1.00 97.56 168 SER A O 1
ATOM 1336 N N . ALA A 1 169 ? -5.663 2.280 -4.083 1.00 98.12 169 ALA A N 1
ATOM 1337 C CA . ALA A 1 169 ? -5.512 3.729 -3.935 1.00 98.12 169 ALA A CA 1
ATOM 1338 C C . ALA A 1 169 ? -4.211 4.263 -4.573 1.00 98.12 169 ALA A C 1
ATOM 1340 O O . ALA A 1 169 ? -4.209 5.361 -5.115 1.00 98.12 169 ALA A O 1
ATOM 1341 N N . TYR A 1 170 ? -3.137 3.466 -4.601 1.00 98.56 170 TYR A N 1
ATOM 1342 C CA . TYR A 1 170 ? -1.881 3.804 -5.294 1.00 98.56 170 TYR A CA 1
ATOM 1343 C C . TYR A 1 170 ? -2.082 3.747 -6.804 1.00 98.56 170 TYR A C 1
ATOM 1345 O O . TYR A 1 170 ? -1.702 4.658 -7.532 1.00 98.56 170 TYR A O 1
ATOM 1353 N N . ARG A 1 171 ? -2.786 2.713 -7.272 1.00 98.19 171 ARG A N 1
ATOM 1354 C CA . ARG A 1 171 ? -3.208 2.605 -8.668 1.00 98.19 171 ARG A CA 1
ATOM 1355 C C . ARG A 1 171 ? -4.059 3.797 -9.115 1.00 98.19 171 ARG A C 1
ATOM 1357 O O . ARG A 1 171 ? -3.826 4.340 -10.189 1.00 98.19 171 ARG A O 1
ATOM 1364 N N . GLU A 1 172 ? -5.034 4.193 -8.301 1.00 98.19 172 GLU A N 1
ATOM 1365 C CA . GLU A 1 172 ? -5.919 5.332 -8.573 1.00 98.19 172 GLU A CA 1
ATOM 1366 C C . GLU A 1 172 ? -5.169 6.668 -8.551 1.00 98.19 172 GLU A C 1
ATOM 1368 O O . GLU A 1 172 ? -5.448 7.556 -9.358 1.00 98.19 172 GLU A O 1
ATOM 1373 N N . TRP A 1 173 ? -4.172 6.804 -7.675 1.00 98.12 173 TRP A N 1
ATOM 1374 C CA . TRP A 1 173 ? -3.310 7.979 -7.650 1.00 98.12 173 TRP A CA 1
ATOM 1375 C C . TRP A 1 173 ? -2.608 8.188 -8.998 1.00 98.12 173 TRP A C 1
ATOM 1377 O O . TRP A 1 173 ? -2.704 9.271 -9.567 1.00 98.12 173 TRP A O 1
ATOM 1387 N N . TRP A 1 174 ? -2.025 7.141 -9.589 1.00 98.00 174 TRP A N 1
ATOM 1388 C CA . TRP A 1 174 ? -1.418 7.237 -10.923 1.00 98.00 174 TRP A CA 1
ATOM 1389 C C . TRP A 1 174 ? -2.423 7.594 -12.026 1.00 98.00 174 TRP A C 1
ATOM 1391 O O . TRP A 1 174 ? -2.112 8.407 -12.893 1.00 98.00 174 TRP A O 1
ATOM 1401 N N . LYS A 1 175 ? -3.656 7.065 -11.972 1.00 96.88 175 LYS A N 1
ATOM 1402 C CA . LYS A 1 175 ? -4.716 7.443 -12.930 1.00 96.88 175 LYS A CA 1
ATOM 1403 C C . LYS A 1 175 ? -5.053 8.926 -12.860 1.00 96.88 175 LYS A C 1
ATOM 1405 O O . LYS A 1 175 ? -5.289 9.558 -13.886 1.00 96.88 175 LYS A O 1
ATOM 1410 N N . THR A 1 176 ? -5.095 9.474 -11.651 1.00 97.00 176 THR A N 1
ATOM 1411 C CA . THR A 1 176 ? -5.468 10.873 -11.410 1.00 97.00 176 THR A CA 1
ATOM 1412 C C . THR A 1 176 ? -4.311 11.855 -11.617 1.00 97.00 176 THR A C 1
ATOM 1414 O O . THR A 1 176 ? -4.566 13.053 -11.717 1.00 97.00 176 THR A O 1
ATOM 1417 N N . HIS A 1 177 ? -3.076 11.361 -11.766 1.00 97.38 177 HIS A N 1
ATOM 1418 C CA . HIS A 1 177 ? -1.851 12.159 -11.913 1.00 97.38 177 HIS A CA 1
ATOM 1419 C C . HIS A 1 177 ? -1.054 11.753 -13.172 1.00 97.38 177 HIS A C 1
ATOM 1421 O O . HIS A 1 177 ? 0.072 11.261 -13.075 1.00 97.38 177 HIS A O 1
ATOM 1427 N N . PRO A 1 178 ? -1.618 11.932 -14.386 1.00 95.31 178 PRO A N 1
ATOM 1428 C CA . PRO A 1 178 ? -0.978 11.518 -15.639 1.00 95.31 178 PRO A CA 1
ATOM 1429 C C . PRO A 1 178 ? 0.410 12.111 -15.872 1.00 95.31 178 PRO A C 1
ATOM 1431 O O . PRO A 1 178 ? 1.273 11.451 -16.446 1.00 95.31 178 PRO A O 1
ATOM 1434 N N . GLY A 1 179 ? 0.609 13.378 -15.500 1.00 95.56 179 GLY A N 1
ATOM 1435 C CA . GLY A 1 179 ? 1.872 14.073 -15.739 1.00 95.56 179 GLY A CA 1
ATOM 1436 C C . GLY A 1 179 ? 2.994 13.463 -14.908 1.00 95.56 179 GLY A C 1
ATOM 1437 O O . GLY A 1 179 ? 4.047 13.118 -15.438 1.00 95.56 179 GLY A O 1
ATOM 1438 N N . GLU A 1 180 ? 2.725 13.265 -13.622 1.00 97.31 180 GLU A N 1
ATOM 1439 C CA . GLU A 1 180 ? 3.600 12.597 -12.668 1.00 97.31 180 GLU A CA 1
ATOM 1440 C C . GLU A 1 180 ? 3.827 11.139 -13.061 1.00 97.31 180 GLU A C 1
ATOM 1442 O O . GLU A 1 180 ? 4.946 10.647 -12.942 1.00 97.31 180 GLU A O 1
ATOM 1447 N N . HIS A 1 181 ? 2.796 10.461 -13.576 1.00 97.25 181 HIS A N 1
ATOM 1448 C CA . HIS A 1 181 ? 2.896 9.087 -14.058 1.00 97.25 181 HIS A CA 1
ATOM 1449 C C . HIS A 1 181 ? 3.854 8.970 -15.244 1.00 97.25 181 HIS A C 1
ATOM 1451 O O . HIS A 1 181 ? 4.785 8.169 -15.198 1.00 97.25 181 HIS A O 1
ATOM 1457 N N . LEU A 1 182 ? 3.694 9.801 -16.275 1.00 95.88 182 LEU A N 1
ATOM 1458 C CA . LEU A 1 182 ? 4.616 9.814 -17.414 1.00 95.88 182 LEU A CA 1
ATOM 1459 C C . LEU A 1 182 ? 6.039 10.191 -16.989 1.00 95.88 182 LEU A C 1
ATOM 1461 O O . LEU A 1 182 ? 6.995 9.534 -17.394 1.00 95.88 182 LEU A O 1
ATOM 1465 N N . TYR A 1 183 ? 6.179 11.200 -16.125 1.00 97.25 183 TYR A N 1
ATOM 1466 C CA . TYR A 1 183 ? 7.478 11.606 -15.590 1.00 97.25 183 TYR A CA 1
ATOM 1467 C C . TYR A 1 183 ? 8.147 10.471 -14.797 1.00 97.25 183 TYR A C 1
ATOM 1469 O O . TYR A 1 183 ? 9.353 10.251 -14.909 1.00 97.25 183 TYR A O 1
ATOM 1477 N N . PHE A 1 184 ? 7.379 9.704 -14.025 1.00 97.94 184 PHE A N 1
ATOM 1478 C CA . PHE A 1 184 ? 7.872 8.534 -13.306 1.00 97.94 184 PHE A CA 1
ATOM 1479 C C . PHE A 1 184 ? 8.363 7.438 -14.255 1.00 97.94 184 PHE A C 1
ATOM 1481 O O . PHE A 1 184 ? 9.477 6.944 -14.082 1.00 97.94 184 PHE A O 1
ATOM 1488 N N . LEU A 1 185 ? 7.585 7.095 -15.287 1.00 96.69 185 LEU A N 1
ATOM 1489 C CA . LEU A 1 185 ? 7.973 6.078 -16.272 1.00 96.69 185 LEU A CA 1
ATOM 1490 C C . LEU A 1 185 ? 9.249 6.472 -17.021 1.00 96.69 185 LEU A C 1
ATOM 1492 O O . LEU A 1 185 ? 10.174 5.664 -17.125 1.00 96.69 185 LEU A O 1
ATOM 1496 N N . GLU A 1 186 ? 9.353 7.730 -17.444 1.00 95.81 186 GLU A N 1
ATOM 1497 C CA . GLU A 1 186 ? 10.547 8.254 -18.109 1.00 95.81 186 GLU A CA 1
ATOM 1498 C C . GLU A 1 186 ? 11.791 8.155 -17.207 1.00 95.81 186 GLU A C 1
ATOM 1500 O O . GLU A 1 186 ? 12.832 7.627 -17.605 1.00 95.81 186 GLU A O 1
ATOM 1505 N N . ASN A 1 187 ? 11.695 8.608 -15.955 1.00 96.50 187 ASN A N 1
ATOM 1506 C CA . ASN A 1 187 ? 12.870 8.682 -15.084 1.00 96.50 187 ASN A CA 1
ATOM 1507 C C . ASN A 1 187 ? 13.254 7.349 -14.441 1.00 96.50 187 ASN A C 1
ATOM 1509 O O . ASN A 1 187 ? 14.425 7.168 -14.100 1.00 96.50 187 ASN A O 1
ATOM 1513 N N . LYS A 1 188 ? 12.302 6.434 -14.237 1.00 96.31 188 LYS A N 1
ATOM 1514 C CA . LYS A 1 188 ? 12.544 5.166 -13.534 1.00 96.31 188 LYS A CA 1
ATOM 1515 C C . LYS A 1 188 ? 12.657 3.975 -14.475 1.00 96.31 188 LYS A C 1
ATOM 1517 O O . LYS A 1 188 ? 13.556 3.159 -14.311 1.00 96.31 188 LYS A O 1
ATOM 1522 N N . TYR A 1 189 ? 11.777 3.878 -15.467 1.00 95.19 189 TYR A N 1
ATOM 1523 C CA . TYR A 1 189 ? 11.740 2.730 -16.370 1.00 95.19 189 TYR A CA 1
ATOM 1524 C C . TYR A 1 189 ? 12.557 2.973 -17.633 1.00 95.19 189 TYR A C 1
ATOM 1526 O O . TYR A 1 189 ? 13.383 2.138 -17.995 1.00 95.19 189 TYR A O 1
ATOM 1534 N N . HIS A 1 190 ? 12.369 4.104 -18.318 1.00 93.75 190 HIS A N 1
ATOM 1535 C CA . HIS A 1 190 ? 13.061 4.352 -19.591 1.00 93.75 190 HIS A CA 1
ATOM 1536 C C . HIS A 1 190 ? 14.563 4.530 -19.410 1.00 93.75 190 HIS A C 1
ATOM 1538 O O . HIS A 1 190 ? 15.339 4.062 -20.248 1.00 93.75 190 HIS A O 1
ATOM 1544 N N . SER A 1 191 ? 14.975 5.169 -18.315 1.00 93.88 191 SER A N 1
ATOM 1545 C CA . SER A 1 191 ? 16.381 5.293 -17.925 1.00 93.88 191 SER A CA 1
ATOM 1546 C C . SER A 1 191 ? 17.044 3.918 -17.787 1.00 93.88 191 SER A C 1
ATOM 1548 O O . SER A 1 191 ? 18.084 3.678 -18.403 1.00 93.88 191 SER A O 1
ATOM 1550 N N . GLU A 1 192 ? 16.401 2.984 -17.087 1.00 93.06 192 GLU A N 1
ATOM 1551 C CA . GLU A 1 192 ? 16.916 1.631 -16.891 1.00 93.06 192 GLU A CA 1
ATOM 1552 C C . GLU A 1 192 ? 16.907 0.811 -18.187 1.00 93.06 192 GLU A C 1
ATOM 1554 O O . GLU A 1 192 ? 17.889 0.142 -18.508 1.00 93.06 192 GLU A O 1
ATOM 1559 N N . ILE A 1 193 ? 15.847 0.910 -18.998 1.00 89.81 193 ILE A N 1
ATOM 1560 C CA . ILE A 1 193 ? 15.795 0.273 -20.324 1.00 89.81 193 ILE A CA 1
ATOM 1561 C C . ILE A 1 193 ? 16.954 0.764 -21.198 1.00 89.81 193 ILE A C 1
ATOM 1563 O O . ILE A 1 193 ? 17.631 -0.033 -21.849 1.00 89.81 193 ILE A O 1
ATOM 1567 N N . THR A 1 194 ? 17.205 2.074 -21.196 1.00 90.44 194 THR A N 1
ATOM 1568 C CA . THR A 1 194 ? 18.309 2.692 -21.941 1.00 90.44 194 THR A CA 1
ATOM 1569 C C . THR A 1 194 ? 19.657 2.192 -21.433 1.00 90.44 194 THR A C 1
ATOM 1571 O O . THR A 1 194 ? 20.515 1.820 -22.235 1.00 90.44 194 THR A O 1
ATOM 1574 N N . ARG A 1 195 ? 19.841 2.133 -20.109 1.00 92.69 195 ARG A N 1
ATOM 1575 C CA . ARG A 1 195 ? 21.062 1.626 -19.476 1.00 92.69 195 ARG A CA 1
ATOM 1576 C C . ARG A 1 195 ? 21.329 0.175 -19.873 1.00 92.69 195 ARG A C 1
ATOM 1578 O O . ARG A 1 195 ? 22.398 -0.121 -20.402 1.00 92.69 195 ARG A O 1
ATOM 1585 N N . LEU A 1 196 ? 20.342 -0.705 -19.706 1.00 87.88 196 LEU A N 1
ATOM 1586 C CA . LEU A 1 196 ? 20.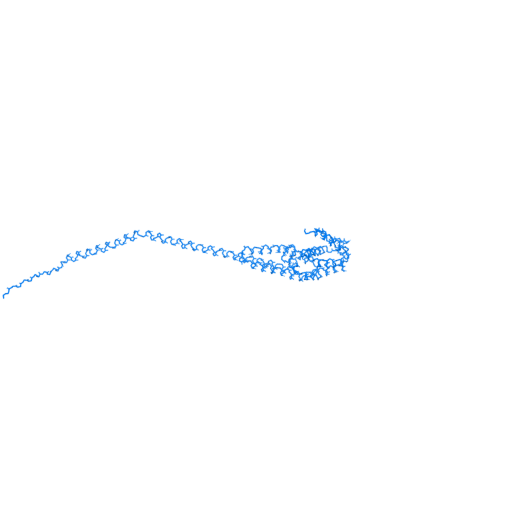441 -2.122 -20.056 1.00 87.88 196 LEU A CA 1
ATOM 1587 C C . LEU A 1 196 ? 20.700 -2.331 -21.552 1.00 87.88 196 LEU A C 1
ATOM 1589 O O . LEU A 1 196 ? 21.511 -3.180 -21.912 1.00 87.88 196 LEU A O 1
ATOM 1593 N N . ARG A 1 197 ? 20.079 -1.531 -22.426 1.00 85.31 197 ARG A N 1
ATOM 1594 C CA . ARG A 1 197 ? 20.346 -1.557 -23.871 1.00 85.31 197 ARG A CA 1
ATOM 1595 C C . ARG A 1 197 ? 21.777 -1.133 -24.206 1.00 85.31 197 ARG A C 1
ATOM 1597 O O . ARG A 1 197 ? 22.381 -1.721 -25.097 1.00 85.31 197 ARG A O 1
ATOM 1604 N N . ASN A 1 198 ? 22.318 -0.128 -23.522 1.00 89.06 198 ASN A N 1
ATOM 1605 C CA . ASN A 1 198 ? 23.675 0.361 -23.769 1.00 89.06 198 ASN A CA 1
ATOM 1606 C C . ASN A 1 198 ? 24.744 -0.600 -23.229 1.00 89.06 198 ASN A C 1
ATOM 1608 O O . ASN A 1 198 ? 25.745 -0.842 -23.898 1.00 89.06 198 ASN A O 1
ATOM 1612 N N . GLU A 1 199 ? 24.535 -1.160 -22.036 1.00 89.38 199 GLU A N 1
ATOM 1613 C CA . GLU A 1 199 ? 25.482 -2.078 -21.392 1.00 89.38 199 GLU A CA 1
ATOM 1614 C C . GLU A 1 199 ? 25.411 -3.500 -21.958 1.00 89.38 199 GLU A C 1
ATOM 1616 O O . GLU A 1 199 ? 26.433 -4.171 -22.101 1.00 89.38 199 GLU A O 1
ATOM 1621 N N . LYS A 1 200 ? 24.200 -3.972 -22.275 1.00 84.50 200 LYS A N 1
ATOM 1622 C CA . LYS A 1 200 ? 23.928 -5.327 -22.764 1.00 84.50 200 LYS A CA 1
ATOM 1623 C C . LYS A 1 200 ? 22.949 -5.302 -23.948 1.00 84.50 200 LYS A C 1
ATOM 1625 O O . LYS A 1 200 ? 21.830 -5.804 -23.822 1.00 84.50 200 LYS A O 1
ATOM 1630 N N . PRO A 1 201 ? 23.362 -4.793 -25.127 1.00 79.81 201 PRO A N 1
ATOM 1631 C CA . PRO A 1 201 ? 22.485 -4.683 -26.298 1.00 79.81 201 PRO A CA 1
ATOM 1632 C C . PRO A 1 201 ? 21.697 -5.957 -26.661 1.00 79.81 201 PRO A C 1
ATOM 1634 O O . PRO A 1 201 ? 20.511 -5.832 -26.958 1.00 79.81 201 PRO A O 1
ATOM 1637 N N . PRO A 1 202 ? 22.270 -7.182 -26.575 1.00 78.88 202 PRO A N 1
ATOM 1638 C CA . PRO A 1 202 ? 21.535 -8.413 -26.894 1.00 78.88 202 PRO A CA 1
ATOM 1639 C C . PRO A 1 202 ? 20.365 -8.733 -25.949 1.00 78.88 202 PRO A C 1
ATOM 1641 O O . PRO A 1 202 ? 19.533 -9.578 -26.271 1.00 78.88 202 PRO A O 1
ATOM 1644 N N . CYS A 1 203 ? 20.305 -8.101 -24.773 1.00 74.81 203 CYS A N 1
ATOM 1645 C CA . CYS A 1 203 ? 19.287 -8.382 -23.762 1.00 74.81 203 CYS A CA 1
ATOM 1646 C C . CYS A 1 203 ? 17.993 -7.594 -23.956 1.00 74.81 203 CYS A C 1
ATOM 1648 O O . CYS A 1 203 ? 16.963 -7.980 -23.414 1.00 74.81 203 CYS A O 1
ATOM 1650 N N . ILE A 1 204 ? 18.021 -6.494 -24.711 1.00 69.88 204 ILE A N 1
ATOM 1651 C CA . ILE A 1 204 ? 16.832 -5.689 -25.000 1.00 69.88 204 ILE A CA 1
ATOM 1652 C C . ILE A 1 204 ? 16.832 -5.359 -26.487 1.00 69.88 204 ILE A C 1
ATOM 1654 O O . ILE A 1 204 ? 17.129 -4.242 -26.903 1.00 69.88 204 ILE A O 1
ATOM 1658 N N . GLU A 1 205 ? 16.502 -6.363 -27.295 1.00 63.22 205 GLU A N 1
ATOM 1659 C CA . GLU A 1 205 ? 16.326 -6.169 -28.733 1.00 63.22 205 GLU A CA 1
ATOM 1660 C C . GLU A 1 205 ? 14.849 -6.029 -29.107 1.00 63.22 205 GLU A C 1
ATOM 1662 O O . GLU A 1 205 ? 14.506 -5.203 -29.948 1.00 63.22 205 GLU A O 1
ATOM 1667 N N . LYS A 1 206 ? 13.953 -6.799 -28.465 1.00 62.56 206 LYS A N 1
ATOM 1668 C CA . LYS A 1 206 ? 12.496 -6.706 -28.654 1.00 62.56 206 LYS A CA 1
ATOM 1669 C C . LYS A 1 206 ? 11.755 -7.008 -27.352 1.00 62.56 206 LYS A C 1
ATOM 1671 O O . LYS A 1 206 ? 11.903 -8.084 -26.781 1.00 62.56 206 LYS A O 1
ATOM 1676 N N . MET A 1 207 ? 10.885 -6.096 -26.921 1.00 61.31 207 MET A N 1
ATOM 1677 C CA . MET A 1 207 ? 9.909 -6.361 -25.856 1.00 61.31 207 MET A CA 1
ATOM 1678 C C . MET A 1 207 ? 8.535 -6.625 -26.471 1.00 61.31 207 MET A C 1
ATOM 1680 O O . MET A 1 207 ? 8.060 -5.822 -27.274 1.00 61.31 207 MET A O 1
ATOM 1684 N N . ASN A 1 208 ? 7.886 -7.732 -26.099 1.00 57.72 208 ASN A N 1
ATOM 1685 C CA . ASN A 1 208 ? 6.541 -8.060 -26.568 1.00 57.72 208 ASN A CA 1
ATOM 1686 C C . ASN A 1 208 ? 5.556 -8.162 -25.394 1.00 57.72 208 ASN A C 1
ATOM 1688 O O . ASN A 1 208 ? 5.546 -9.127 -24.625 1.00 57.72 208 ASN A O 1
ATOM 1692 N N . TYR A 1 209 ? 4.685 -7.162 -25.294 1.00 55.69 209 TYR A N 1
ATOM 1693 C CA . TYR A 1 209 ? 3.559 -7.144 -24.368 1.00 55.69 209 TYR A CA 1
ATOM 1694 C C . TYR A 1 209 ? 2.362 -7.862 -25.012 1.00 55.69 209 TYR A C 1
ATOM 1696 O O . TYR A 1 209 ? 1.497 -7.236 -25.620 1.00 55.69 209 TYR A O 1
ATOM 1704 N N . LYS A 1 210 ? 2.270 -9.194 -24.925 1.00 53.47 210 LYS A N 1
ATOM 1705 C CA . LYS A 1 210 ? 1.016 -9.879 -25.287 1.00 53.47 210 LYS A CA 1
ATOM 1706 C C . LYS A 1 210 ? 0.027 -9.759 -24.130 1.00 53.47 210 LYS A C 1
ATOM 1708 O O . LYS A 1 210 ? 0.364 -10.035 -22.983 1.00 53.47 210 LYS A O 1
ATOM 1713 N N . THR A 1 211 ? -1.217 -9.384 -24.433 1.00 47.06 211 THR A N 1
ATOM 1714 C CA . THR A 1 211 ? -2.310 -9.352 -23.448 1.00 47.06 211 THR A CA 1
ATOM 1715 C C . THR A 1 211 ? -2.403 -10.691 -22.713 1.00 47.06 211 THR A C 1
ATOM 1717 O O . THR A 1 211 ? -2.759 -11.691 -23.337 1.00 47.06 211 THR A O 1
ATOM 1720 N N . GLY A 1 212 ? -2.088 -10.694 -21.417 1.00 44.56 212 GLY A N 1
ATOM 1721 C CA . GLY A 1 212 ? -2.182 -11.858 -20.530 1.00 44.56 212 GLY A CA 1
ATOM 1722 C C . GLY A 1 212 ? -0.880 -12.634 -20.296 1.00 44.56 212 GLY A C 1
ATOM 1723 O O . GLY A 1 212 ? -0.802 -13.355 -19.311 1.00 44.56 212 GLY A O 1
ATOM 1724 N N . THR A 1 213 ? 0.151 -12.461 -21.128 1.00 41.16 213 THR A N 1
ATOM 1725 C CA . THR A 1 213 ? 1.475 -13.082 -20.936 1.00 41.16 213 THR A CA 1
ATOM 1726 C C . THR A 1 213 ? 2.540 -12.219 -21.602 1.00 41.16 213 THR A C 1
ATOM 1728 O O . THR A 1 213 ? 2.618 -12.169 -22.830 1.00 41.16 213 THR A O 1
ATOM 1731 N N . THR A 1 214 ? 3.368 -11.549 -20.808 1.00 47.03 214 THR A N 1
ATOM 1732 C CA . THR A 1 214 ? 4.578 -10.883 -21.294 1.00 47.03 214 THR A CA 1
ATOM 1733 C C . THR A 1 214 ? 5.539 -11.948 -21.816 1.00 47.03 214 THR A C 1
ATOM 1735 O O . THR A 1 214 ? 5.935 -12.831 -21.060 1.00 47.03 214 THR A O 1
ATOM 1738 N N . ILE A 1 215 ? 5.907 -11.897 -23.098 1.00 43.66 215 ILE A N 1
ATOM 1739 C CA . ILE A 1 215 ? 6.937 -12.786 -23.648 1.00 43.66 215 ILE A CA 1
ATOM 1740 C C . ILE A 1 215 ? 8.118 -11.908 -24.029 1.00 43.66 215 ILE A C 1
ATOM 1742 O O . ILE A 1 215 ? 8.052 -11.139 -24.987 1.00 43.66 215 ILE A O 1
ATOM 1746 N N . LEU A 1 216 ? 9.195 -12.021 -23.262 1.00 50.84 216 LEU A N 1
ATOM 1747 C CA . LEU A 1 216 ? 10.484 -11.459 -23.635 1.00 50.84 216 LEU A CA 1
ATOM 1748 C C . LEU A 1 216 ? 11.169 -12.445 -24.577 1.00 50.84 216 LEU A C 1
ATOM 1750 O O . LEU A 1 216 ? 11.245 -13.635 -24.279 1.00 50.84 216 LEU A O 1
ATOM 1754 N N . ALA A 1 217 ? 11.615 -11.960 -25.732 1.00 48.31 217 ALA A N 1
ATOM 1755 C CA . ALA A 1 217 ? 12.470 -12.730 -26.622 1.00 48.31 217 ALA A CA 1
ATOM 1756 C C . ALA A 1 217 ? 13.893 -12.189 -26.468 1.00 48.31 217 ALA A C 1
ATOM 1758 O O . ALA A 1 217 ? 14.155 -11.037 -26.813 1.00 48.31 217 ALA A O 1
ATOM 1759 N N . PHE A 1 218 ? 14.780 -13.016 -25.921 1.00 54.91 218 PHE A N 1
ATOM 1760 C CA . PHE A 1 218 ? 16.210 -12.745 -25.829 1.00 54.91 218 PHE A CA 1
ATOM 1761 C C . PHE A 1 218 ? 16.924 -13.574 -26.895 1.00 54.91 218 PHE A C 1
ATOM 1763 O O . PHE A 1 218 ? 16.762 -14.793 -26.912 1.00 54.91 218 PHE A O 1
ATOM 1770 N N . ASP A 1 219 ? 17.743 -12.952 -27.743 1.00 50.25 219 ASP A N 1
ATOM 1771 C CA . ASP A 1 219 ? 18.577 -13.699 -28.700 1.00 50.25 219 ASP A CA 1
ATOM 1772 C C . ASP A 1 219 ? 19.769 -14.393 -27.999 1.00 50.25 219 ASP A C 1
ATOM 1774 O O . ASP A 1 219 ? 20.345 -15.336 -28.543 1.00 50.25 219 ASP A O 1
ATOM 1778 N N . LYS A 1 220 ? 20.125 -13.966 -26.771 1.00 61.28 220 LYS A N 1
ATOM 1779 C CA . LYS A 1 220 ? 21.186 -14.550 -25.918 1.00 61.28 220 LYS A CA 1
ATOM 1780 C C . LYS A 1 220 ? 20.817 -14.536 -24.429 1.00 61.28 220 LYS A C 1
ATOM 1782 O O . LYS A 1 220 ? 21.331 -13.730 -23.655 1.00 61.28 220 LYS A O 1
ATOM 1787 N N . ALA A 1 221 ? 19.890 -15.411 -24.043 1.00 60.94 221 ALA A N 1
ATOM 1788 C CA . ALA A 1 221 ? 19.348 -15.492 -22.682 1.00 60.94 221 ALA A CA 1
ATOM 1789 C C . ALA A 1 221 ? 20.421 -15.694 -21.586 1.00 60.94 221 ALA A C 1
ATOM 1791 O O . ALA A 1 221 ? 20.310 -15.142 -20.496 1.00 60.94 221 ALA A O 1
ATOM 1792 N N . ASP A 1 222 ? 21.515 -16.394 -21.898 1.00 69.31 222 ASP A N 1
ATOM 1793 C CA . ASP A 1 222 ? 22.587 -16.763 -20.966 1.00 69.31 222 ASP A CA 1
ATOM 1794 C C . ASP A 1 222 ? 23.412 -15.580 -20.421 1.00 69.31 222 ASP A C 1
ATOM 1796 O O . ASP A 1 222 ? 24.095 -15.719 -19.407 1.00 69.31 222 ASP A O 1
ATOM 1800 N N . GLN A 1 223 ? 23.350 -14.405 -21.057 1.00 74.38 223 GLN A N 1
ATOM 1801 C CA . GLN A 1 223 ? 24.111 -13.207 -20.654 1.00 74.38 223 GLN A CA 1
ATOM 1802 C C . GLN A 1 223 ? 23.247 -12.139 -19.959 1.00 74.38 223 GLN A C 1
ATOM 1804 O O . GLN A 1 223 ? 23.750 -11.106 -19.480 1.00 74.38 223 GLN A O 1
ATOM 1809 N N . CYS A 1 224 ? 21.941 -12.384 -19.890 1.00 82.88 224 CYS A N 1
ATOM 1810 C CA . CYS A 1 224 ? 20.948 -11.430 -19.433 1.00 82.88 224 CYS A CA 1
ATOM 1811 C C . CYS A 1 224 ? 20.550 -11.695 -17.984 1.00 82.88 224 CYS A C 1
ATOM 1813 O O . CYS A 1 224 ? 20.433 -12.833 -17.543 1.00 82.88 224 CYS A O 1
ATOM 1815 N N . ASN A 1 225 ? 20.337 -10.620 -17.222 1.00 87.19 225 ASN A N 1
ATOM 1816 C CA . ASN A 1 225 ? 19.724 -10.744 -15.905 1.00 87.19 225 ASN A CA 1
ATOM 1817 C C . ASN A 1 225 ? 18.212 -10.916 -16.113 1.00 87.19 225 ASN A C 1
ATOM 1819 O O . ASN A 1 225 ? 17.474 -9.931 -16.147 1.00 87.19 225 ASN A O 1
ATOM 1823 N N . GLU A 1 226 ? 17.780 -12.157 -16.341 1.00 84.62 226 GLU A N 1
ATOM 1824 C CA . GLU A 1 226 ? 16.379 -12.486 -16.627 1.00 84.62 226 GLU A CA 1
ATOM 1825 C C . GLU A 1 226 ? 15.435 -12.006 -15.521 1.00 84.62 226 GLU A C 1
ATOM 1827 O O . GLU A 1 226 ? 14.337 -11.540 -15.816 1.00 84.62 226 GLU A O 1
ATOM 1832 N N . GLU A 1 227 ? 15.876 -12.057 -14.263 1.00 88.25 227 GLU A N 1
ATOM 1833 C CA . GLU A 1 227 ? 15.087 -11.613 -13.115 1.00 88.25 227 GLU A CA 1
ATOM 1834 C C . GLU A 1 227 ? 14.821 -10.103 -13.170 1.00 88.25 227 GLU A C 1
ATOM 1836 O O . GLU A 1 227 ? 13.671 -9.669 -13.090 1.00 88.25 227 GLU A O 1
ATOM 1841 N N . LEU A 1 228 ? 15.872 -9.301 -13.374 1.00 90.81 228 LEU A N 1
ATOM 1842 C CA . LEU A 1 228 ? 15.767 -7.845 -13.492 1.00 90.81 228 LEU A CA 1
ATOM 1843 C C . LEU A 1 228 ? 14.890 -7.440 -14.674 1.00 90.81 228 LEU A C 1
ATOM 1845 O O . LEU A 1 228 ? 13.978 -6.630 -14.518 1.00 90.81 228 LEU A O 1
ATOM 1849 N N . ILE A 1 229 ? 15.148 -8.014 -15.851 1.00 87.25 229 ILE A N 1
ATOM 1850 C CA . ILE A 1 229 ? 14.417 -7.649 -17.067 1.00 87.25 229 ILE A CA 1
ATOM 1851 C C . ILE A 1 229 ? 12.961 -8.107 -16.963 1.00 87.25 229 ILE A C 1
ATOM 1853 O O . ILE A 1 229 ? 12.054 -7.358 -17.319 1.00 87.25 229 ILE A O 1
ATOM 1857 N N . GLY A 1 230 ? 12.721 -9.309 -16.436 1.00 84.75 230 GLY A N 1
ATOM 1858 C CA . GLY A 1 230 ? 11.379 -9.804 -16.164 1.00 84.75 230 GLY A CA 1
ATOM 1859 C C . GLY A 1 230 ? 10.613 -8.852 -15.250 1.00 84.75 230 GLY A C 1
ATOM 1860 O O . GLY A 1 230 ? 9.540 -8.380 -15.625 1.00 84.75 230 GLY A O 1
ATOM 1861 N N . ALA A 1 231 ? 11.179 -8.519 -14.087 1.00 90.88 231 ALA A N 1
ATOM 1862 C CA . ALA A 1 231 ? 10.549 -7.623 -13.122 1.00 90.88 231 ALA A CA 1
ATOM 1863 C C . ALA A 1 231 ? 10.258 -6.237 -13.721 1.00 90.88 231 ALA A C 1
ATOM 1865 O O . ALA A 1 231 ? 9.136 -5.743 -13.587 1.00 90.88 231 ALA A O 1
ATOM 1866 N N . LEU A 1 232 ? 11.220 -5.656 -14.449 1.00 91.81 232 LEU A N 1
ATOM 1867 C CA . LEU A 1 232 ? 11.057 -4.387 -15.161 1.00 91.81 232 LEU A CA 1
ATOM 1868 C C . LEU A 1 232 ? 9.847 -4.422 -16.086 1.00 91.81 232 LEU A C 1
ATOM 1870 O O . LEU A 1 232 ? 8.979 -3.556 -16.015 1.00 91.81 232 LEU A O 1
ATOM 1874 N N . VAL A 1 233 ? 9.764 -5.438 -16.940 1.00 85.31 233 VAL A N 1
ATOM 1875 C CA . VAL A 1 233 ? 8.739 -5.496 -17.984 1.00 85.31 233 VAL A CA 1
ATOM 1876 C C . VAL A 1 233 ? 7.367 -5.799 -17.387 1.00 85.31 233 VAL A C 1
ATOM 1878 O O . VAL A 1 233 ? 6.374 -5.203 -17.809 1.00 85.31 233 VAL A O 1
ATOM 1881 N N . TYR A 1 234 ? 7.281 -6.679 -16.385 1.00 86.19 234 TYR A N 1
ATOM 1882 C CA . TYR A 1 234 ? 6.019 -6.935 -15.689 1.00 86.19 234 TYR A CA 1
ATOM 1883 C C . TYR A 1 234 ? 5.501 -5.691 -14.971 1.00 86.19 234 TYR A C 1
ATOM 1885 O O . TYR A 1 234 ? 4.321 -5.364 -15.112 1.00 86.19 234 TYR A O 1
ATOM 1893 N N . SER A 1 235 ? 6.370 -4.987 -14.247 1.00 93.38 235 SER A N 1
ATOM 1894 C CA . SER A 1 235 ? 5.986 -3.779 -13.521 1.00 93.38 235 SER A CA 1
ATOM 1895 C C . SER A 1 235 ? 5.593 -2.648 -14.475 1.00 93.38 235 SER A C 1
ATOM 1897 O O . SER A 1 235 ? 4.509 -2.077 -14.350 1.00 93.38 235 SER A O 1
ATOM 1899 N N . HIS A 1 236 ? 6.381 -2.423 -15.532 1.00 92.44 236 HIS A N 1
ATOM 1900 C CA . HIS A 1 236 ? 6.067 -1.441 -16.570 1.00 92.44 236 HIS A CA 1
ATOM 1901 C C . HIS A 1 236 ? 4.720 -1.733 -17.242 1.00 92.44 236 HIS A C 1
ATOM 1903 O O . HIS A 1 236 ? 3.884 -0.848 -17.425 1.00 92.44 236 HIS A O 1
ATOM 1909 N N . GLY A 1 237 ? 4.471 -3.007 -17.558 1.00 87.25 237 GLY A N 1
ATOM 1910 C CA . GLY A 1 237 ? 3.211 -3.459 -18.134 1.00 87.25 237 GLY A CA 1
ATOM 1911 C C . GLY A 1 237 ? 1.998 -3.118 -17.266 1.00 87.25 2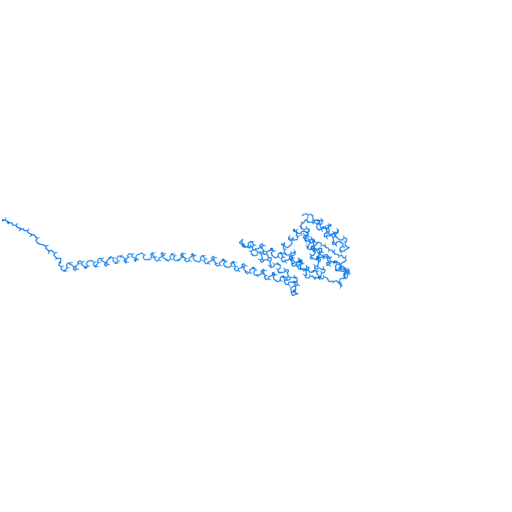37 GLY A C 1
ATOM 1912 O O . GLY A 1 237 ? 0.954 -2.761 -17.807 1.00 87.25 237 GLY A O 1
ATOM 1913 N N . GLN A 1 238 ? 2.121 -3.161 -15.935 1.00 91.38 238 GLN A N 1
ATOM 1914 C CA . GLN A 1 238 ? 1.026 -2.744 -15.059 1.00 91.38 238 GLN A CA 1
ATOM 1915 C C . GLN A 1 238 ? 0.741 -1.245 -15.162 1.00 91.38 238 GLN A C 1
ATOM 1917 O O . GLN A 1 238 ? -0.422 -0.857 -15.244 1.00 91.38 238 GLN A O 1
ATOM 1922 N N . HIS A 1 239 ? 1.769 -0.402 -15.239 1.00 94.38 239 HIS A N 1
ATOM 1923 C CA . HIS A 1 239 ? 1.578 1.033 -15.452 1.00 9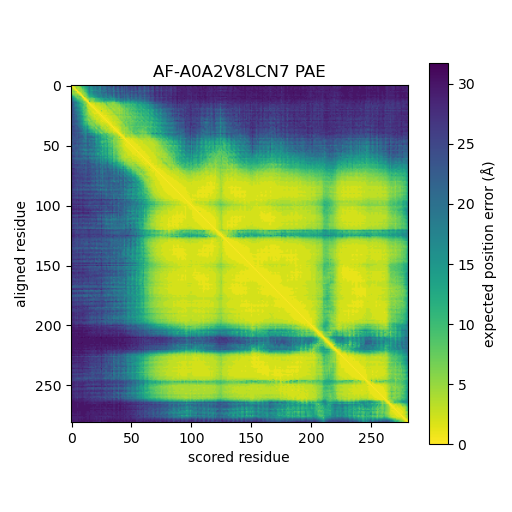4.38 239 HIS A CA 1
ATOM 1924 C C . HIS A 1 239 ? 0.940 1.352 -16.809 1.00 94.38 239 HIS A C 1
ATOM 1926 O O . HIS A 1 239 ? 0.076 2.226 -16.881 1.00 94.38 239 HIS A O 1
ATOM 1932 N N . LEU A 1 240 ? 1.272 0.604 -17.866 1.00 90.00 240 LEU A N 1
ATOM 1933 C CA . LEU A 1 240 ? 0.587 0.718 -19.159 1.00 90.00 240 LEU A CA 1
ATOM 1934 C C . LEU A 1 240 ? -0.908 0.388 -19.052 1.00 90.00 240 LEU A C 1
ATOM 1936 O O . LEU A 1 240 ? -1.735 1.069 -19.657 1.00 90.00 240 LEU A O 1
ATOM 1940 N N . ILE A 1 241 ? -1.267 -0.630 -18.261 1.00 87.06 241 ILE A N 1
ATOM 1941 C CA . ILE A 1 241 ? -2.673 -0.956 -17.977 1.00 87.06 241 ILE A CA 1
ATOM 1942 C C . ILE A 1 241 ? -3.342 0.198 -17.219 1.00 87.06 241 ILE A C 1
ATOM 1944 O O . ILE A 1 241 ? -4.478 0.543 -17.529 1.00 87.06 241 ILE A O 1
ATOM 1948 N N . VAL A 1 242 ? -2.654 0.822 -16.257 1.00 92.62 242 VAL A N 1
ATOM 1949 C CA . VAL A 1 242 ? -3.187 1.983 -15.523 1.00 92.62 242 VAL A CA 1
ATOM 1950 C C . VAL A 1 242 ? -3.485 3.157 -16.462 1.00 92.62 242 VAL A C 1
ATOM 1952 O O . VAL A 1 242 ? -4.584 3.703 -16.391 1.00 92.62 242 VAL A O 1
ATOM 1955 N N . LEU A 1 243 ? -2.566 3.498 -17.374 1.00 90.56 243 LEU A N 1
ATOM 1956 C CA . LEU A 1 243 ? -2.775 4.556 -18.375 1.00 90.56 243 LEU A CA 1
ATOM 1957 C C . LEU A 1 243 ? -3.969 4.255 -19.294 1.00 90.56 243 LEU A C 1
ATOM 1959 O O . LEU A 1 243 ? -4.765 5.145 -19.599 1.00 90.56 243 LEU A O 1
ATOM 1963 N N . LEU A 1 244 ? -4.116 2.992 -19.708 1.00 87.00 244 LEU A N 1
ATOM 1964 C CA . LEU A 1 244 ? -5.241 2.546 -20.528 1.00 87.00 244 LEU A CA 1
ATOM 1965 C C . LEU A 1 244 ? -6.577 2.685 -19.780 1.00 87.00 244 LEU A C 1
ATOM 1967 O O . LEU A 1 244 ? -7.538 3.225 -20.324 1.00 87.00 244 LEU A O 1
ATOM 1971 N N . GLU A 1 245 ? -6.636 2.231 -18.527 1.00 88.44 245 GLU A N 1
ATOM 1972 C CA . GLU A 1 245 ? -7.838 2.322 -17.692 1.00 88.44 245 GLU A CA 1
ATOM 1973 C C . GLU A 1 245 ? -8.207 3.752 -17.290 1.00 88.44 245 GLU A C 1
ATOM 1975 O O . GLU A 1 245 ? -9.369 4.020 -17.001 1.00 88.44 245 GLU A O 1
ATOM 1980 N N . ALA A 1 246 ? -7.242 4.671 -17.253 1.00 90.94 246 ALA A N 1
ATOM 1981 C CA . ALA A 1 246 ? -7.501 6.086 -17.004 1.00 90.94 246 ALA A CA 1
ATOM 1982 C C . ALA A 1 246 ? -8.177 6.789 -18.201 1.00 90.94 246 ALA A C 1
ATOM 1984 O O . ALA A 1 246 ? -8.466 7.981 -18.120 1.00 90.94 246 ALA A O 1
ATOM 1985 N N . HIS A 1 247 ? -8.405 6.080 -19.319 1.00 86.12 247 HIS A N 1
ATOM 1986 C CA . HIS A 1 247 ? -8.878 6.632 -20.594 1.00 86.12 247 HIS A CA 1
ATOM 1987 C C . HIS A 1 247 ? -7.997 7.777 -21.126 1.00 86.12 247 HIS A C 1
ATOM 1989 O O . HIS A 1 247 ? -8.457 8.657 -21.851 1.00 86.12 247 HIS A O 1
ATOM 1995 N N . GLN A 1 248 ? -6.705 7.755 -20.796 1.00 82.19 248 GLN A N 1
ATOM 1996 C CA . GLN A 1 248 ? -5.734 8.763 -21.212 1.00 82.19 248 GLN A CA 1
ATOM 1997 C C . GLN A 1 248 ? -5.045 8.328 -22.503 1.00 82.19 248 GLN A C 1
ATOM 1999 O O . GLN A 1 248 ? -3.857 8.001 -22.506 1.00 82.19 248 GLN A O 1
ATOM 2004 N N . SER A 1 249 ? -5.798 8.310 -23.607 1.00 82.12 249 SER A N 1
ATOM 2005 C CA . SER A 1 249 ? -5.304 7.867 -24.921 1.00 82.12 249 SER A CA 1
ATOM 2006 C C . SER A 1 249 ? -3.988 8.536 -25.313 1.00 82.12 249 SER A C 1
ATOM 2008 O O . SER A 1 249 ? -3.080 7.858 -25.782 1.00 82.12 249 SER A O 1
ATOM 2010 N N . ASP A 1 250 ? -3.861 9.837 -25.053 1.00 87.50 250 ASP A N 1
ATOM 2011 C CA . ASP A 1 250 ? -2.691 10.626 -25.437 1.00 87.50 250 ASP A CA 1
ATOM 2012 C C . ASP A 1 250 ? -1.455 10.259 -24.608 1.00 87.50 250 ASP A C 1
ATOM 2014 O O . ASP A 1 250 ? -0.362 10.120 -25.154 1.00 87.50 250 ASP A O 1
ATOM 2018 N N . SER A 1 251 ? -1.612 10.088 -23.290 1.00 87.88 251 SER A N 1
ATOM 2019 C CA . SER A 1 251 ? -0.525 9.655 -22.401 1.00 87.88 251 SER A CA 1
ATOM 2020 C C . SER A 1 251 ? -0.084 8.238 -22.743 1.00 87.88 251 SER A C 1
ATOM 2022 O O . SER A 1 251 ? 1.108 7.965 -22.860 1.00 87.88 251 SER A O 1
ATOM 2024 N N . PHE A 1 252 ? -1.051 7.351 -22.973 1.00 86.44 252 PHE A N 1
ATOM 2025 C CA . PHE A 1 252 ? -0.797 5.980 -23.380 1.00 86.44 252 PHE A CA 1
ATOM 2026 C C . PHE A 1 252 ? -0.066 5.908 -24.730 1.00 86.44 252 PHE A C 1
ATOM 2028 O O . PHE A 1 252 ? 0.928 5.198 -24.858 1.00 86.44 252 PHE A O 1
ATOM 2035 N N . GLU A 1 253 ? -0.503 6.672 -25.734 1.00 83.88 253 GLU A N 1
ATOM 2036 C CA . GLU A 1 253 ? 0.153 6.707 -27.042 1.00 83.88 253 GLU A CA 1
ATOM 2037 C C . GLU A 1 253 ? 1.575 7.273 -26.953 1.00 83.88 253 GLU A C 1
ATOM 2039 O O . GLU A 1 253 ? 2.496 6.688 -27.526 1.00 83.88 253 GLU A O 1
ATOM 2044 N N . LYS A 1 254 ? 1.778 8.367 -26.206 1.00 88.56 254 LYS A N 1
ATOM 2045 C CA . LYS A 1 254 ? 3.115 8.934 -25.957 1.00 88.56 254 LYS A CA 1
ATOM 2046 C C . LYS A 1 254 ? 4.054 7.902 -25.347 1.00 88.56 254 LYS A C 1
ATOM 2048 O O . LYS A 1 254 ? 5.184 7.760 -25.810 1.00 88.56 254 LYS A O 1
ATOM 2053 N N . GLU A 1 255 ? 3.567 7.162 -24.361 1.00 89.00 255 GLU A N 1
ATOM 2054 C CA . GLU A 1 255 ? 4.336 6.125 -23.687 1.00 89.00 255 GLU A CA 1
ATOM 2055 C C . GLU A 1 255 ? 4.697 4.973 -24.642 1.00 89.00 255 GLU A C 1
ATOM 2057 O O . GLU A 1 255 ? 5.854 4.559 -24.732 1.00 89.00 255 GLU A O 1
ATOM 2062 N N . LEU A 1 256 ? 3.748 4.517 -25.467 1.00 84.56 256 LEU A N 1
ATOM 2063 C CA . LEU A 1 256 ? 4.036 3.516 -26.498 1.00 84.56 256 LEU A CA 1
ATOM 2064 C C . LEU A 1 256 ? 5.056 4.006 -27.531 1.00 84.56 256 LEU A C 1
ATOM 2066 O O . LEU A 1 256 ? 5.929 3.239 -27.943 1.00 84.56 256 LEU A O 1
ATOM 2070 N N . GLN A 1 257 ? 4.970 5.267 -27.956 1.00 85.25 257 GLN A N 1
ATOM 2071 C CA . GLN A 1 257 ? 5.938 5.858 -28.881 1.00 85.25 257 GLN A CA 1
ATOM 2072 C C . GLN A 1 257 ? 7.334 5.967 -28.250 1.00 85.25 257 GLN A C 1
ATOM 2074 O O . GLN A 1 257 ? 8.327 5.708 -28.935 1.00 85.25 257 GLN A O 1
ATOM 2079 N N . ALA A 1 258 ? 7.429 6.320 -26.965 1.00 88.06 258 ALA A N 1
ATOM 2080 C CA . ALA A 1 258 ? 8.692 6.361 -26.232 1.00 88.06 258 ALA A CA 1
ATOM 2081 C C . ALA A 1 258 ? 9.326 4.963 -26.158 1.00 88.06 258 ALA A C 1
ATOM 2083 O O . ALA A 1 258 ? 10.464 4.775 -26.595 1.00 88.06 258 ALA A O 1
ATOM 2084 N N . LEU A 1 259 ? 8.555 3.951 -25.749 1.00 83.62 259 LEU A N 1
ATOM 2085 C CA . LEU A 1 259 ? 9.001 2.557 -25.735 1.00 83.62 259 LEU A CA 1
ATOM 2086 C C . LEU A 1 259 ? 9.457 2.053 -27.108 1.00 83.62 259 LEU A C 1
ATOM 2088 O O . LEU A 1 259 ? 10.453 1.331 -27.197 1.00 83.62 259 LEU A O 1
ATOM 2092 N N . ALA A 1 260 ? 8.760 2.424 -28.186 1.00 80.00 260 ALA A N 1
ATOM 2093 C CA . ALA A 1 260 ? 9.135 2.046 -29.550 1.00 80.00 260 ALA A CA 1
ATOM 2094 C C . ALA A 1 260 ? 10.559 2.510 -29.890 1.00 80.00 260 ALA A C 1
ATOM 2096 O O . ALA A 1 260 ? 11.369 1.736 -30.403 1.00 80.00 260 ALA A O 1
ATOM 2097 N N . ARG A 1 261 ? 10.876 3.768 -29.547 1.00 84.19 261 ARG A N 1
ATOM 2098 C CA . ARG A 1 261 ? 12.198 4.377 -29.764 1.00 84.19 261 ARG A CA 1
ATOM 2099 C C . ARG A 1 261 ? 13.275 3.685 -28.928 1.00 84.19 261 ARG A C 1
ATOM 2101 O O . ARG A 1 261 ? 14.383 3.449 -29.411 1.00 84.19 261 ARG A O 1
ATOM 2108 N N . LEU A 1 262 ? 12.939 3.317 -27.692 1.00 82.19 262 LEU A N 1
ATOM 2109 C CA . LEU A 1 262 ? 13.865 2.665 -26.766 1.00 82.19 262 LEU A CA 1
ATOM 2110 C C . LEU A 1 262 ? 14.141 1.201 -27.108 1.00 82.19 262 LEU A C 1
ATOM 2112 O O . LEU A 1 262 ? 15.237 0.723 -26.831 1.00 82.19 262 LEU A O 1
ATOM 2116 N N . THR A 1 263 ? 13.197 0.504 -27.736 1.00 73.94 263 THR A N 1
ATOM 2117 C CA . THR A 1 263 ? 13.287 -0.946 -27.987 1.00 73.94 263 THR A CA 1
ATOM 2118 C C . THR A 1 263 ? 13.477 -1.318 -29.456 1.00 73.94 263 THR A C 1
ATOM 2120 O O . THR A 1 263 ? 13.414 -2.498 -29.771 1.00 73.94 263 THR A O 1
ATOM 2123 N N . ASN A 1 264 ? 13.689 -0.350 -30.362 1.00 67.19 264 ASN A N 1
ATOM 2124 C CA . ASN A 1 264 ? 13.811 -0.586 -31.813 1.00 67.19 264 ASN A CA 1
ATOM 2125 C C . ASN A 1 264 ? 12.689 -1.483 -32.385 1.00 67.19 264 ASN A C 1
ATOM 2127 O O . ASN A 1 264 ? 12.903 -2.233 -33.339 1.00 67.19 264 ASN A O 1
ATOM 2131 N N . SER A 1 265 ? 11.495 -1.456 -31.786 1.00 61.16 265 SER A N 1
ATOM 2132 C CA . SER A 1 265 ? 10.449 -2.422 -32.103 1.00 61.16 265 SER A CA 1
ATOM 2133 C C . SER A 1 265 ? 9.326 -1.789 -32.928 1.00 61.16 265 SER A C 1
ATOM 2135 O O . SER A 1 265 ? 8.662 -0.853 -32.489 1.00 61.16 265 SER A O 1
ATOM 2137 N N . ASP A 1 266 ? 9.005 -2.400 -34.076 1.00 59.28 266 ASP A N 1
ATOM 2138 C CA . ASP A 1 266 ? 7.742 -2.184 -34.821 1.00 59.28 266 ASP A CA 1
ATOM 2139 C C . ASP A 1 266 ? 6.495 -2.605 -33.997 1.00 59.28 266 ASP A C 1
ATOM 2141 O O . ASP A 1 266 ? 5.340 -2.543 -34.434 1.00 59.28 266 ASP A O 1
ATOM 2145 N N . PHE A 1 267 ? 6.724 -3.091 -32.774 1.00 56.25 267 PHE A N 1
ATOM 2146 C CA . PHE A 1 267 ? 5.743 -3.693 -31.895 1.00 56.25 267 PHE A CA 1
ATOM 2147 C C . PHE A 1 267 ? 4.831 -2.671 -31.216 1.00 56.25 267 PHE A C 1
ATOM 2149 O O . PHE A 1 267 ? 3.649 -2.972 -31.063 1.00 56.25 267 PHE A O 1
ATOM 2156 N N . ALA A 1 268 ? 5.304 -1.468 -30.871 1.00 53.56 268 ALA A N 1
ATOM 2157 C CA . ALA A 1 268 ? 4.444 -0.436 -30.275 1.00 53.56 268 ALA A CA 1
ATOM 2158 C C . ALA A 1 268 ? 3.204 -0.161 -31.145 1.00 53.56 268 ALA A C 1
ATOM 2160 O O . ALA A 1 268 ? 2.081 -0.068 -30.649 1.00 53.56 268 ALA A O 1
ATOM 2161 N N . THR A 1 269 ? 3.389 -0.176 -32.467 1.00 56.47 269 THR A N 1
ATOM 2162 C CA . THR A 1 269 ? 2.315 -0.046 -33.455 1.00 56.47 269 THR A CA 1
ATOM 2163 C C . THR A 1 269 ? 1.363 -1.251 -33.458 1.00 56.47 269 THR A C 1
ATOM 2165 O O . THR A 1 269 ? 0.169 -1.099 -33.708 1.00 56.47 269 THR A O 1
ATOM 2168 N N . THR A 1 270 ? 1.854 -2.460 -33.172 1.00 58.75 270 THR A N 1
ATOM 2169 C CA . THR A 1 270 ? 1.056 -3.702 -33.133 1.00 58.75 270 THR A CA 1
ATOM 2170 C C . THR A 1 270 ? 0.294 -3.865 -31.813 1.00 58.75 270 THR A C 1
ATOM 2172 O O . THR A 1 270 ? -0.863 -4.292 -31.814 1.00 58.75 270 THR A O 1
ATOM 2175 N N . PHE A 1 271 ? 0.904 -3.488 -30.690 1.00 58.41 271 PHE A N 1
ATOM 2176 C CA . PHE A 1 271 ? 0.274 -3.487 -29.372 1.00 58.41 271 PHE A CA 1
ATOM 2177 C C . PHE A 1 271 ? -0.851 -2.456 -29.287 1.00 58.41 271 PHE A C 1
ATOM 2179 O O . PHE A 1 271 ? -1.964 -2.823 -28.912 1.00 58.41 271 PHE A O 1
ATOM 2186 N N . ALA A 1 272 ? -0.609 -1.222 -29.754 1.00 58.56 272 ALA A N 1
ATOM 2187 C CA . ALA A 1 272 ? -1.640 -0.188 -29.868 1.00 58.56 272 ALA A CA 1
ATOM 2188 C C . ALA A 1 272 ? -2.851 -0.689 -30.672 1.00 58.56 272 ALA A C 1
ATOM 2190 O O . ALA A 1 272 ? -3.985 -0.604 -30.207 1.00 58.56 272 ALA A O 1
ATOM 2191 N N . LYS A 1 273 ? -2.611 -1.321 -31.831 1.00 63.97 273 LYS A N 1
ATOM 2192 C CA . LYS A 1 273 ? -3.665 -1.928 -32.665 1.00 63.97 273 LYS A CA 1
ATOM 2193 C C . LYS A 1 273 ? -4.406 -3.072 -31.966 1.00 63.97 273 LYS A C 1
ATOM 2195 O O . LYS A 1 273 ? -5.601 -3.248 -32.187 1.00 63.97 273 LYS A O 1
ATOM 2200 N N . THR A 1 274 ? -3.715 -3.871 -31.153 1.00 60.84 274 THR A N 1
ATOM 2201 C CA . THR A 1 274 ? -4.312 -5.014 -30.439 1.00 60.84 274 THR A CA 1
ATOM 2202 C C . THR A 1 274 ? -5.173 -4.555 -29.266 1.00 60.84 274 THR A C 1
ATOM 2204 O O . THR A 1 274 ? -6.247 -5.112 -29.055 1.00 60.84 274 THR A O 1
ATOM 2207 N N . LEU A 1 275 ? -4.739 -3.529 -28.534 1.00 57.34 275 LEU A N 1
ATOM 2208 C CA . LEU A 1 275 ? -5.524 -2.930 -27.457 1.00 57.34 275 LEU A CA 1
ATOM 2209 C C . LEU A 1 275 ? -6.703 -2.118 -27.989 1.00 57.34 275 LEU A C 1
ATOM 2211 O O . LEU A 1 275 ? -7.799 -2.279 -27.473 1.00 57.34 275 LEU A O 1
ATOM 2215 N N . GLN A 1 276 ? -6.533 -1.358 -29.076 1.00 58.28 276 GLN A N 1
ATOM 2216 C CA . GLN A 1 276 ? -7.651 -0.697 -29.763 1.00 58.28 276 GLN A CA 1
ATOM 2217 C C . GLN A 1 276 ? -8.694 -1.704 -30.263 1.00 58.28 276 GLN A C 1
ATOM 2219 O O . GLN A 1 276 ? -9.885 -1.468 -30.121 1.00 58.28 276 GLN A O 1
ATOM 2224 N N . LYS A 1 277 ? -8.268 -2.863 -30.788 1.00 62.09 277 LYS A N 1
ATOM 2225 C CA . LYS A 1 277 ? -9.192 -3.943 -31.184 1.00 62.09 277 LYS A CA 1
ATOM 2226 C C . LYS A 1 277 ? -9.906 -4.617 -30.014 1.00 62.09 277 LYS A C 1
ATOM 2228 O O . LYS A 1 277 ? -10.940 -5.234 -30.235 1.00 62.09 277 LYS A O 1
ATOM 2233 N N . LYS A 1 278 ? -9.334 -4.571 -28.810 1.00 57.81 278 LYS A N 1
ATOM 2234 C CA . LYS A 1 278 ? -9.939 -5.126 -27.591 1.00 57.81 278 LYS A CA 1
ATOM 2235 C C . LYS A 1 278 ? -10.725 -4.088 -26.787 1.00 57.81 278 LYS A C 1
ATOM 2237 O O . LYS A 1 278 ? -11.391 -4.480 -25.843 1.00 57.81 278 LYS A O 1
ATOM 2242 N N . GLY A 1 279 ? -10.637 -2.813 -27.166 1.00 44.50 279 GLY A N 1
ATOM 2243 C CA . GLY A 1 279 ? -11.370 -1.689 -26.595 1.00 44.50 279 GLY A CA 1
ATOM 2244 C C . GLY A 1 279 ? -12.649 -1.353 -27.364 1.00 44.50 279 GLY A C 1
ATOM 2245 O O . GLY A 1 279 ? -12.886 -0.184 -27.656 1.00 44.50 279 GLY A O 1
ATOM 2246 N N . GLU A 1 280 ? -13.475 -2.356 -27.679 1.00 33.25 280 GLU A N 1
ATOM 2247 C CA . GLU A 1 280 ? -14.909 -2.133 -27.464 1.00 33.25 280 GLU A CA 1
ATOM 2248 C C . GLU A 1 280 ? -15.096 -2.032 -25.938 1.00 33.25 280 GLU A C 1
ATOM 2250 O O . GLU A 1 280 ? -14.430 -2.788 -25.223 1.00 33.25 280 GLU A O 1
ATOM 2255 N N . PRO A 1 281 ? -15.883 -1.068 -25.430 1.00 40.50 281 PRO A N 1
ATOM 2256 C CA . PRO A 1 281 ? -16.188 -1.000 -24.003 1.00 40.50 281 PRO A CA 1
ATOM 2257 C C . PRO A 1 281 ? -16.732 -2.329 -23.463 1.00 40.50 281 PRO A C 1
ATOM 2259 O O . PRO A 1 281 ? -17.484 -3.010 -24.200 1.00 40.50 281 PRO A O 1
#

Sequence (281 aa):
MAEQNQPDGSDNPTTAELERQKLTLEIEKLRQQNRLIERIGTFGPALTTLVAVAGLFLSFLSLQSARQSENETRALDRANRIQNQIKADKEAILKFPVNEEISPSGIGFLIDDLKTLIAQLGKDPMNSADRKQAEADTTNLLIDMAWSFQYDQAKHFSFDYYAVSRWSAYREWWKTHPGEHLYFLENKYHSEITRLRNEKPPCIEKMNYKTGTTILAFDKADQCNEELIGALVYSHGQHLIVLLEAHQSDSFEKELQALARLTNSDFATTFAKTLQKKGEP

Radius of gyration: 46.15 Å; Cα contacts (8 Å, |Δi|>4): 204; chains: 1; bounding box: 104×52×147 Å

Foldseek 3Di:
DDDDDDPDDPCPPDPVNVVVVVVVVVVVVVVVVVVVVVVCVVCVVVVVVVVVVVVVVVVVVVVVVVVVVVVVVVVVVLLVVLVVLLVVLLVVLVCQVPDPVCALVNLLVSLLSLVVSLVVQPVDVVSVVVSVVSLVVVLVSLVVLLVPDQLLDLSSLSSLLSCCPRRVVNLVVCLVCLPVLLVSCVRRQLVNLLVCCVVPVQQQQDWADDVPDTDRDGPCPPVDPCSSVVSSNSSVVSSLVSCVVSVVVVSSLVVLVSVCVSRVDPRSVVVNVVVVVVPPD

Nearest PDB structures (foldseek):
  7oqw-assembly1_A-2  TM=2.905E-01  e=1.202E+00  Homo sapiens
  3o8i-assembly1_A-2  TM=3.023E-01  e=2.140E+00  Homo sapiens
  4fj3-assembly1_B  TM=3.226E-01  e=3.297E+00  Homo sapiens
  7exe-assembly1_A  TM=2.661E-01  e=9.950E+00  Mus musculus